Protein AF-A0A945CQW7-F1 (afdb_monomer)

Radius of gyration: 24.79 Å; Cα contacts (8 Å, |Δi|>4): 767; chains: 1; bounding box: 61×43×68 Å

Mean predicted aligned error: 7.01 Å

Structure (mmCIF, N/CA/C/O backbone):
data_AF-A0A945CQW7-F1
#
_entry.id   AF-A0A945CQW7-F1
#
loop_
_atom_site.group_PDB
_atom_site.id
_atom_site.type_symbol
_atom_site.label_atom_id
_atom_site.label_alt_id
_atom_site.label_comp_id
_atom_site.label_asym_id
_atom_site.label_entity_id
_atom_site.label_seq_id
_atom_site.pdbx_PDB_ins_code
_atom_site.Cartn_x
_atom_site.Cartn_y
_atom_site.Cartn_z
_atom_site.occupancy
_atom_site.B_iso_or_equiv
_atom_site.auth_seq_id
_atom_site.auth_comp_id
_atom_site.auth_asym_id
_atom_site.auth_atom_id
_atom_site.pdbx_PDB_model_num
ATOM 1 N N . PRO A 1 1 ? 6.549 3.204 15.713 1.00 74.06 1 PRO A N 1
ATOM 2 C CA . PRO A 1 1 ? 5.476 2.469 16.440 1.00 74.06 1 PRO A CA 1
ATOM 3 C C . PRO A 1 1 ? 4.474 3.368 17.183 1.00 74.06 1 PRO A C 1
ATOM 5 O O . PRO A 1 1 ? 3.281 3.201 16.969 1.00 74.06 1 PRO A O 1
ATOM 8 N N . LEU A 1 2 ? 4.926 4.330 18.007 1.00 88.88 2 LEU A N 1
ATOM 9 C CA . LEU A 1 2 ? 4.035 5.191 18.819 1.00 88.88 2 LEU A CA 1
ATOM 10 C C . LEU A 1 2 ? 2.969 5.936 17.996 1.00 88.88 2 LEU A C 1
ATOM 12 O O . LEU A 1 2 ? 1.839 6.106 18.446 1.00 88.88 2 LEU A O 1
ATOM 16 N N . THR A 1 3 ? 3.305 6.318 16.762 1.00 87.94 3 THR A N 1
ATOM 17 C CA . THR A 1 3 ? 2.402 6.959 15.791 1.00 87.94 3 THR A CA 1
ATOM 18 C C . THR A 1 3 ? 1.110 6.171 15.544 1.00 87.94 3 THR A C 1
ATOM 20 O O . THR A 1 3 ? 0.093 6.782 15.219 1.00 87.94 3 THR A O 1
ATOM 23 N N . PHE A 1 4 ? 1.151 4.846 15.720 1.00 92.00 4 PHE A N 1
ATOM 24 C CA . PHE A 1 4 ? 0.058 3.909 15.452 1.00 92.00 4 PHE A CA 1
ATOM 25 C C . PHE A 1 4 ? -0.689 3.452 16.714 1.00 92.00 4 PHE A C 1
ATOM 27 O O . PHE A 1 4 ? -1.603 2.645 16.604 1.00 92.00 4 PHE A O 1
ATOM 34 N N . ALA A 1 5 ? -0.339 3.953 17.906 1.00 92.44 5 ALA A N 1
ATOM 35 C CA . ALA A 1 5 ? -0.949 3.517 19.170 1.00 92.44 5 ALA A CA 1
ATOM 36 C C . ALA A 1 5 ? -2.483 3.669 19.178 1.00 92.44 5 ALA A C 1
ATOM 38 O O . ALA A 1 5 ? -3.193 2.791 19.660 1.00 92.44 5 ALA A O 1
ATOM 39 N N . ALA A 1 6 ? -2.998 4.734 18.550 1.00 89.12 6 ALA A N 1
ATOM 40 C CA . ALA A 1 6 ? -4.434 4.990 18.435 1.00 89.12 6 ALA A CA 1
ATOM 41 C C . ALA A 1 6 ? -5.203 3.855 17.738 1.00 89.12 6 ALA A C 1
ATOM 43 O O . ALA A 1 6 ? -6.384 3.667 18.013 1.00 89.12 6 ALA A O 1
ATOM 44 N N . ASN A 1 7 ? -4.536 3.055 16.900 1.00 93.62 7 ASN A N 1
ATOM 45 C CA . ASN A 1 7 ? -5.157 1.934 16.196 1.00 93.62 7 ASN A CA 1
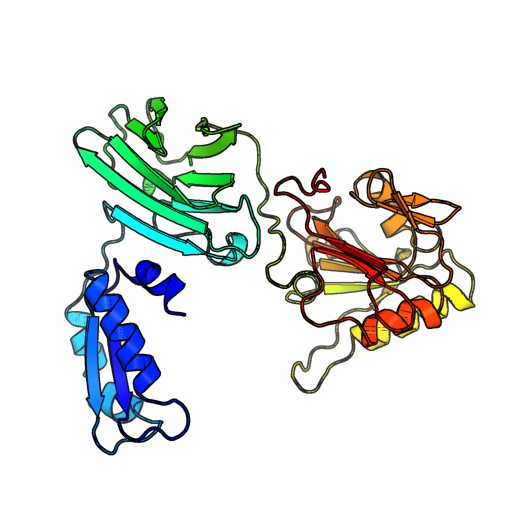ATOM 46 C C . ASN A 1 7 ? -5.681 0.860 17.163 1.00 93.62 7 ASN A C 1
ATOM 48 O O . ASN A 1 7 ? -6.557 0.084 16.786 1.00 93.62 7 ASN A O 1
ATOM 52 N N . ALA A 1 8 ? -5.154 0.815 18.392 1.00 89.12 8 ALA A N 1
ATOM 53 C CA . ALA A 1 8 ? -5.553 -0.123 19.433 1.00 89.12 8 ALA A CA 1
ATOM 54 C C . ALA A 1 8 ? -6.603 0.450 20.407 1.00 89.12 8 ALA A C 1
ATOM 56 O O . ALA A 1 8 ? -7.014 -0.250 21.324 1.00 89.12 8 ALA A O 1
ATOM 57 N N . ALA A 1 9 ? -7.100 1.678 20.203 1.00 86.94 9 ALA A N 1
ATOM 58 C CA . ALA A 1 9 ? -7.969 2.382 21.160 1.00 86.94 9 ALA A CA 1
ATOM 59 C C . ALA A 1 9 ? -9.324 1.709 21.462 1.00 86.94 9 ALA A C 1
ATOM 61 O O . ALA A 1 9 ? -10.070 2.168 22.329 1.00 86.94 9 ALA A O 1
ATOM 62 N N . ARG A 1 10 ? -9.676 0.648 20.729 1.00 88.50 10 ARG A N 1
ATOM 63 C CA . ARG A 1 10 ? -10.909 -0.140 20.903 1.00 88.50 10 ARG A CA 1
ATOM 64 C C . ARG A 1 10 ? -10.658 -1.591 21.293 1.00 88.50 10 ARG A C 1
ATOM 66 O O . ARG A 1 10 ? -11.591 -2.387 21.320 1.00 88.50 10 ARG A O 1
ATOM 73 N N . LEU A 1 11 ? -9.413 -1.930 21.601 1.00 89.75 11 LEU A N 1
ATOM 74 C CA . LEU A 1 11 ? -9.015 -3.257 22.035 1.00 89.75 11 LEU A CA 1
ATOM 75 C C . LEU A 1 11 ? -8.493 -3.168 23.468 1.00 89.75 11 LEU A C 1
ATOM 77 O O . LEU A 1 11 ? -7.728 -2.251 23.752 1.00 89.75 11 LEU A O 1
ATOM 81 N N . PRO A 1 12 ? -8.872 -4.098 24.356 1.00 93.25 12 PRO A N 1
ATOM 82 C CA . PRO A 1 12 ? -8.149 -4.351 25.597 1.00 93.25 12 PRO A CA 1
ATOM 83 C C . PRO A 1 12 ? -6.704 -4.742 25.291 1.00 93.25 12 PRO A C 1
ATOM 85 O O . PRO A 1 12 ? -6.455 -5.534 24.379 1.00 93.25 12 PRO A O 1
ATOM 88 N N . ILE A 1 13 ? -5.754 -4.177 26.033 1.00 95.00 13 ILE A N 1
ATOM 89 C CA . ILE A 1 13 ? -4.320 -4.363 25.801 1.00 95.00 13 ILE A CA 1
ATOM 90 C C . ILE A 1 13 ? -3.676 -4.808 27.109 1.00 95.00 13 ILE A C 1
ATOM 92 O O . ILE A 1 13 ? -3.762 -4.102 28.105 1.00 95.00 13 ILE A O 1
ATOM 96 N N . LEU A 1 14 ? -2.969 -5.933 27.085 1.00 95.94 14 LEU A N 1
ATOM 97 C CA . LEU A 1 14 ? -2.039 -6.319 28.141 1.00 95.94 14 LEU A CA 1
ATOM 98 C C . LEU A 1 14 ? -0.617 -6.222 27.593 1.00 95.94 14 LEU A C 1
ATOM 100 O O . LEU A 1 14 ? -0.280 -6.874 26.604 1.00 95.94 14 LEU A O 1
ATOM 104 N N . VAL A 1 15 ? 0.218 -5.413 28.237 1.00 96.75 15 VAL A N 1
ATOM 105 C CA . VAL A 1 15 ? 1.653 -5.336 27.958 1.00 96.75 15 VAL A CA 1
ATOM 106 C C . VAL A 1 15 ? 2.393 -6.008 29.107 1.00 96.75 15 VAL A C 1
ATOM 108 O O . VAL A 1 15 ? 2.346 -5.519 30.228 1.00 96.75 15 VAL A O 1
ATOM 111 N N . ALA A 1 16 ? 3.102 -7.102 28.831 1.00 96.94 16 ALA A N 1
ATOM 112 C CA . ALA A 1 16 ? 3.945 -7.791 29.806 1.00 96.94 16 ALA A CA 1
ATOM 113 C C . ALA A 1 16 ? 5.412 -7.775 29.349 1.00 96.94 16 ALA A C 1
ATOM 115 O O . ALA A 1 16 ? 5.704 -8.134 28.207 1.00 96.94 16 ALA A O 1
ATOM 116 N N . HIS A 1 17 ? 6.343 -7.344 30.204 1.00 98.19 17 HIS A N 1
ATOM 117 C CA . HIS A 1 17 ? 7.755 -7.172 29.830 1.00 98.19 17 HIS A CA 1
ATOM 118 C C . HIS A 1 17 ? 8.711 -7.603 30.959 1.00 98.19 17 HIS A C 1
ATOM 120 O O . HIS A 1 17 ? 8.433 -7.391 32.138 1.00 98.19 17 HIS A O 1
ATOM 126 N N . GLY A 1 18 ? 9.847 -8.217 30.614 1.00 98.19 18 GLY A N 1
ATOM 127 C CA . GLY A 1 18 ? 10.898 -8.564 31.576 1.00 98.19 18 GLY A CA 1
ATOM 128 C C . GLY A 1 18 ? 11.775 -7.359 31.929 1.00 98.19 18 GLY A C 1
ATOM 129 O O . GLY A 1 18 ? 12.461 -6.814 31.072 1.00 98.19 18 GLY A O 1
ATOM 130 N N . GLY A 1 19 ? 11.797 -6.933 33.191 1.00 97.31 19 GLY A N 1
ATOM 131 C CA . GLY A 1 19 ? 12.514 -5.722 33.614 1.00 97.31 19 GLY A CA 1
ATOM 132 C C . GLY A 1 19 ? 14.039 -5.763 33.417 1.00 97.31 19 GLY A C 1
ATOM 133 O O . GLY A 1 19 ? 14.688 -4.726 33.526 1.00 97.31 19 GLY A O 1
ATOM 134 N N . ALA A 1 20 ? 14.616 -6.934 33.127 1.00 97.00 20 ALA A N 1
ATOM 135 C CA . ALA A 1 20 ? 16.034 -7.142 32.836 1.00 97.00 20 ALA A CA 1
ATOM 136 C C . ALA A 1 20 ? 16.278 -7.711 31.420 1.00 97.00 20 ALA A C 1
ATOM 138 O O . ALA A 1 20 ? 17.282 -8.389 31.199 1.00 97.00 20 ALA A O 1
ATOM 139 N N . ASP A 1 21 ? 15.362 -7.489 30.469 1.00 97.44 21 ASP A N 1
ATOM 140 C CA . ASP A 1 21 ? 15.498 -7.942 29.078 1.00 97.44 21 ASP A CA 1
ATOM 141 C C . ASP A 1 21 ? 16.748 -7.331 28.395 1.00 97.44 21 ASP A C 1
ATOM 143 O O . ASP A 1 21 ? 16.830 -6.108 28.235 1.00 97.44 21 ASP A O 1
ATOM 147 N N . PRO A 1 22 ? 17.738 -8.158 27.985 1.00 95.88 22 PRO A N 1
ATOM 148 C CA . PRO A 1 22 ? 18.955 -7.676 27.336 1.00 95.88 22 PRO A CA 1
ATOM 149 C C . PRO A 1 22 ? 18.815 -7.507 25.812 1.00 95.88 22 PRO A C 1
ATOM 151 O O . PRO A 1 22 ? 19.731 -6.989 25.178 1.00 95.88 22 PRO A O 1
ATOM 154 N N . VAL A 1 23 ? 17.717 -7.976 25.210 1.00 96.12 23 VAL A N 1
ATOM 155 C CA . VAL A 1 23 ? 17.472 -7.966 23.758 1.00 96.12 23 VAL A CA 1
ATOM 156 C C . VAL A 1 23 ? 16.618 -6.765 23.368 1.00 96.12 23 VAL A C 1
ATOM 158 O O . VAL A 1 23 ? 16.945 -6.049 22.423 1.00 96.12 23 VAL A O 1
ATOM 161 N N . VAL A 1 24 ? 15.529 -6.529 24.100 1.00 94.06 24 VAL A N 1
ATOM 162 C CA . VAL A 1 24 ? 14.628 -5.394 23.883 1.00 94.06 24 VAL A CA 1
ATOM 163 C C . VAL A 1 24 ? 14.502 -4.634 25.189 1.00 94.06 24 VAL A C 1
ATOM 165 O O . VAL A 1 24 ? 13.975 -5.149 26.161 1.00 94.06 24 VAL A O 1
ATOM 168 N N . THR A 1 25 ? 14.962 -3.385 25.225 1.00 96.06 25 THR A N 1
ATOM 169 C CA . THR A 1 25 ? 14.857 -2.589 26.454 1.00 96.06 25 THR A CA 1
ATOM 170 C C . THR A 1 25 ? 13.396 -2.368 26.868 1.00 96.06 25 THR A C 1
ATOM 172 O O . THR A 1 25 ? 12.550 -1.990 26.047 1.00 96.06 25 THR A O 1
ATOM 175 N N . VAL A 1 26 ? 13.123 -2.522 28.168 1.00 96.94 26 VAL A N 1
ATOM 176 C CA . VAL A 1 26 ? 11.811 -2.284 28.798 1.00 96.94 26 VAL A CA 1
ATOM 177 C C . VAL A 1 26 ? 11.255 -0.879 28.537 1.00 96.94 26 VAL A C 1
ATOM 179 O O . VAL A 1 26 ? 10.039 -0.677 28.496 1.00 96.94 26 VAL A O 1
ATOM 182 N N . GLU A 1 27 ? 12.130 0.089 28.247 1.00 96.88 27 GLU A N 1
ATOM 183 C CA . GLU A 1 27 ? 11.748 1.451 27.868 1.00 96.88 27 GLU A CA 1
ATOM 184 C C . GLU A 1 27 ? 10.839 1.503 26.632 1.00 96.88 27 GLU A C 1
ATOM 186 O O . GLU A 1 27 ? 9.994 2.393 26.518 1.00 96.88 27 GLU A O 1
ATOM 191 N N . HIS A 1 28 ? 10.944 0.539 25.711 1.00 95.31 28 HIS A N 1
ATOM 192 C CA . HIS A 1 28 ? 10.020 0.457 24.580 1.00 95.31 28 HIS A CA 1
ATOM 193 C C . HIS A 1 28 ? 8.577 0.190 25.028 1.00 95.31 28 HIS A C 1
ATOM 195 O O . HIS A 1 28 ? 7.660 0.852 24.530 1.00 95.31 28 HIS A O 1
ATOM 201 N N . SER A 1 29 ? 8.378 -0.727 25.982 1.00 96.31 29 SER A N 1
ATOM 202 C CA . SER A 1 29 ? 7.058 -1.014 26.551 1.00 96.31 29 SER A CA 1
ATOM 203 C C . SER A 1 29 ? 6.545 0.155 27.377 1.00 96.31 29 SER A C 1
ATOM 205 O O . SER A 1 29 ? 5.422 0.594 27.143 1.00 96.31 29 SER A O 1
ATOM 207 N N . ARG A 1 30 ? 7.375 0.729 28.259 1.00 97.50 30 ARG A N 1
ATOM 208 C CA . ARG A 1 30 ? 6.997 1.890 29.084 1.00 97.50 30 ARG A CA 1
ATOM 209 C C . ARG A 1 30 ? 6.495 3.053 28.228 1.00 97.50 30 ARG A C 1
ATOM 211 O O . ARG A 1 30 ? 5.386 3.532 28.437 1.00 97.50 30 ARG A O 1
ATOM 218 N N . ARG A 1 31 ? 7.242 3.437 27.184 1.00 97.25 31 ARG A N 1
ATOM 219 C CA . ARG A 1 31 ? 6.844 4.516 26.258 1.00 97.25 31 ARG A CA 1
ATOM 220 C C . ARG A 1 31 ? 5.539 4.225 25.519 1.00 97.25 31 ARG A C 1
ATOM 222 O O . ARG A 1 31 ? 4.748 5.141 25.301 1.00 97.25 31 ARG A O 1
ATOM 229 N N . MET A 1 32 ? 5.319 2.978 25.095 1.00 96.88 32 MET A N 1
ATOM 230 C CA . MET A 1 32 ? 4.068 2.595 24.434 1.00 96.88 32 MET A CA 1
ATOM 231 C C . MET A 1 32 ? 2.891 2.627 25.411 1.00 96.88 32 MET A C 1
ATOM 233 O O . MET A 1 32 ? 1.848 3.169 25.066 1.00 96.88 32 MET A O 1
ATOM 237 N N . VAL A 1 33 ? 3.064 2.106 26.627 1.00 97.12 33 VAL A N 1
ATOM 238 C CA . VAL A 1 33 ? 2.041 2.126 27.682 1.00 97.12 33 VAL A CA 1
ATOM 239 C C . VAL A 1 33 ? 1.664 3.560 28.035 1.00 97.12 33 VAL A C 1
ATOM 241 O O . VAL A 1 33 ? 0.480 3.877 28.004 1.00 97.12 33 VAL A O 1
ATOM 244 N N . THR A 1 34 ? 2.639 4.450 28.252 1.00 97.00 34 THR A N 1
ATOM 245 C CA . THR A 1 34 ? 2.372 5.882 28.469 1.00 97.00 34 THR A CA 1
ATOM 246 C C . THR A 1 34 ? 1.560 6.469 27.320 1.00 97.00 34 THR A C 1
ATOM 248 O O . THR A 1 34 ? 0.542 7.115 27.547 1.00 97.00 34 THR A O 1
ATOM 251 N N . ARG A 1 35 ? 1.945 6.187 26.068 1.00 95.94 35 ARG A N 1
ATOM 252 C CA . ARG A 1 35 ? 1.214 6.698 24.905 1.00 95.94 35 ARG A CA 1
ATOM 253 C C . ARG A 1 35 ? -0.215 6.151 24.804 1.00 95.94 35 ARG A C 1
ATOM 255 O O . ARG A 1 35 ? -1.110 6.872 24.376 1.00 95.94 35 ARG A O 1
ATOM 262 N N . LEU A 1 36 ? -0.430 4.884 25.148 1.00 95.44 36 LEU A N 1
ATOM 263 C CA . LEU A 1 36 ? -1.756 4.264 25.173 1.00 95.44 36 LEU A CA 1
ATOM 264 C C . LEU A 1 36 ? -2.628 4.871 26.280 1.00 95.44 36 LEU A C 1
ATOM 266 O O . LEU A 1 36 ? -3.796 5.156 26.033 1.00 95.44 36 LEU A O 1
ATOM 270 N N . GLN A 1 37 ? -2.054 5.140 27.455 1.00 94.88 37 GLN A N 1
ATOM 271 C CA . GLN A 1 37 ? -2.731 5.816 28.565 1.00 94.88 37 GLN A CA 1
ATOM 272 C C . GLN A 1 37 ? -3.136 7.253 28.203 1.00 94.88 37 GLN A C 1
ATOM 274 O O . GLN A 1 37 ? -4.275 7.631 28.436 1.00 94.88 37 GLN A O 1
ATOM 279 N N . GLU A 1 38 ? -2.257 8.032 27.558 1.00 94.50 38 GLU A N 1
ATOM 280 C CA . GLU A 1 38 ? -2.577 9.380 27.041 1.00 94.50 38 GLU A CA 1
ATOM 281 C C . GLU A 1 38 ? -3.726 9.397 26.018 1.00 94.50 38 GLU A C 1
ATOM 283 O O . GLU A 1 38 ? -4.327 10.439 25.769 1.00 94.50 38 GLU A O 1
ATOM 288 N N . LEU A 1 39 ? -3.971 8.263 25.360 1.00 91.44 39 LEU A N 1
ATOM 289 C CA . LEU A 1 39 ? -5.023 8.076 24.363 1.00 91.44 39 LEU A CA 1
ATOM 290 C C . LEU A 1 39 ? -6.286 7.432 24.954 1.00 91.44 39 LEU A C 1
ATOM 292 O O . LEU A 1 39 ? -7.150 7.009 24.184 1.00 91.44 39 LEU A O 1
ATOM 296 N N . ASP A 1 40 ? -6.366 7.307 26.282 1.00 91.19 40 ASP A N 1
ATOM 297 C CA . ASP A 1 40 ? -7.452 6.639 27.006 1.00 91.19 40 ASP A CA 1
ATOM 298 C C . ASP A 1 40 ? -7.707 5.197 26.517 1.00 91.19 40 ASP A C 1
ATOM 300 O O . ASP A 1 40 ? -8.838 4.703 26.500 1.00 91.19 40 ASP A O 1
ATOM 304 N N . CYS A 1 41 ? -6.653 4.505 26.072 1.00 91.94 41 CYS A N 1
ATOM 305 C CA . CYS A 1 41 ? -6.750 3.105 25.671 1.00 91.94 41 CYS A CA 1
ATOM 306 C C . CYS A 1 41 ? -6.818 2.205 26.919 1.00 91.94 41 CYS A C 1
ATOM 308 O O . CYS A 1 41 ? -6.108 2.463 27.894 1.00 91.94 41 CYS A O 1
ATOM 310 N N . PRO A 1 42 ? -7.602 1.111 26.894 1.00 91.75 42 PRO A N 1
ATOM 311 C CA . PRO A 1 42 ? -7.698 0.177 28.013 1.00 91.75 42 PRO A CA 1
ATOM 312 C C . PRO A 1 42 ? -6.447 -0.716 28.075 1.00 91.75 42 PRO A C 1
ATOM 314 O O . PRO A 1 42 ? -6.446 -1.839 27.571 1.00 91.75 42 PRO A O 1
ATOM 317 N N . VAL A 1 43 ? -5.367 -0.182 28.654 1.00 96.06 43 VAL A N 1
ATOM 318 C CA . VAL A 1 43 ? -4.068 -0.854 28.776 1.00 96.06 43 VAL A CA 1
ATOM 319 C C . VAL A 1 43 ? -3.757 -1.254 30.218 1.00 96.06 43 VAL A C 1
ATOM 321 O O . VAL A 1 43 ? -3.767 -0.430 31.131 1.00 96.06 43 VAL A O 1
ATOM 324 N N . GLU A 1 44 ? -3.417 -2.524 30.400 1.00 96.31 44 GLU A N 1
ATOM 325 C CA . GLU A 1 44 ? -2.798 -3.083 31.597 1.00 96.31 44 GLU A CA 1
ATOM 326 C C . GLU A 1 44 ? -1.301 -3.293 31.329 1.00 96.31 44 GLU A C 1
ATOM 328 O O . GLU A 1 44 ? -0.909 -3.723 30.240 1.00 96.31 44 GLU A O 1
ATOM 333 N N . TYR A 1 45 ? -0.454 -2.969 32.308 1.00 97.62 45 TYR A N 1
ATOM 334 C CA . TYR A 1 45 ? 0.996 -3.124 32.201 1.00 97.62 45 TYR A CA 1
ATOM 335 C C . TYR A 1 45 ? 1.542 -3.958 33.355 1.00 97.62 45 TYR A C 1
ATOM 337 O O . TYR A 1 45 ? 1.328 -3.634 34.522 1.00 97.62 45 TYR A O 1
ATOM 345 N N . GLU A 1 46 ? 2.286 -5.001 33.009 1.00 96.69 46 GLU A N 1
ATOM 346 C CA . GLU A 1 46 ? 3.012 -5.857 33.932 1.00 96.69 46 GLU A CA 1
ATOM 347 C C . GLU A 1 46 ? 4.501 -5.836 33.581 1.00 96.69 46 GLU A C 1
ATOM 349 O O . GLU A 1 46 ? 4.917 -6.181 32.474 1.00 96.69 46 GLU A O 1
ATOM 354 N N . GLU A 1 47 ? 5.327 -5.457 34.546 1.00 97.69 47 GLU A N 1
ATOM 355 C CA . GLU A 1 47 ? 6.777 -5.536 34.428 1.00 97.69 47 GLU A CA 1
ATOM 356 C C . GLU A 1 47 ? 7.293 -6.548 35.445 1.00 97.69 47 GLU A C 1
ATOM 358 O O . GLU A 1 47 ? 6.959 -6.451 36.625 1.00 97.69 47 GLU A O 1
ATOM 363 N N . TYR A 1 48 ? 8.094 -7.519 35.005 1.00 97.19 48 TYR A N 1
ATOM 364 C CA . TYR A 1 48 ? 8.634 -8.561 35.878 1.00 97.19 48 TYR A CA 1
ATOM 365 C C . TYR A 1 48 ? 10.076 -8.243 36.283 1.00 97.19 48 TYR A C 1
ATOM 367 O O . TYR A 1 48 ? 10.983 -8.385 35.456 1.00 97.19 48 TYR A O 1
ATOM 375 N N . PRO A 1 49 ? 10.334 -7.838 37.540 1.00 97.00 49 PRO A N 1
ATOM 376 C CA . PRO A 1 49 ? 11.679 -7.491 37.980 1.00 97.00 49 PRO A CA 1
ATOM 377 C C . PRO A 1 49 ? 12.648 -8.670 37.839 1.00 97.00 49 PRO A C 1
ATOM 379 O O . PRO A 1 49 ? 12.329 -9.795 38.219 1.00 97.00 49 PRO A O 1
ATOM 382 N N . GLY A 1 50 ? 13.838 -8.416 37.290 1.00 96.81 50 GLY A N 1
ATOM 383 C CA . GLY A 1 50 ? 14.891 -9.427 37.125 1.00 96.81 50 GLY A CA 1
ATOM 384 C C . GLY A 1 50 ? 14.649 -10.466 36.022 1.00 96.81 50 GLY A C 1
ATOM 385 O O . GLY A 1 50 ? 15.535 -11.274 35.756 1.00 96.81 50 GLY A O 1
ATOM 386 N N . VAL A 1 51 ? 13.492 -10.450 35.353 1.00 97.75 51 VAL A N 1
ATOM 387 C CA . VAL A 1 51 ? 13.198 -11.355 34.232 1.00 97.75 51 VAL A CA 1
ATOM 388 C C . VAL A 1 51 ? 13.803 -10.798 32.944 1.00 97.75 51 VAL A C 1
ATOM 390 O O . VAL A 1 51 ? 13.653 -9.614 32.652 1.00 97.75 51 VAL A O 1
ATOM 393 N N . GLY A 1 52 ? 14.494 -11.655 32.188 1.00 97.00 52 GLY A N 1
ATOM 394 C CA . GLY A 1 52 ? 15.066 -11.324 30.879 1.00 97.00 52 GLY A CA 1
ATOM 395 C C . GLY A 1 52 ? 14.039 -11.372 29.739 1.00 97.00 52 GLY A C 1
ATOM 396 O O . GLY A 1 52 ? 12.842 -11.213 29.956 1.00 97.00 5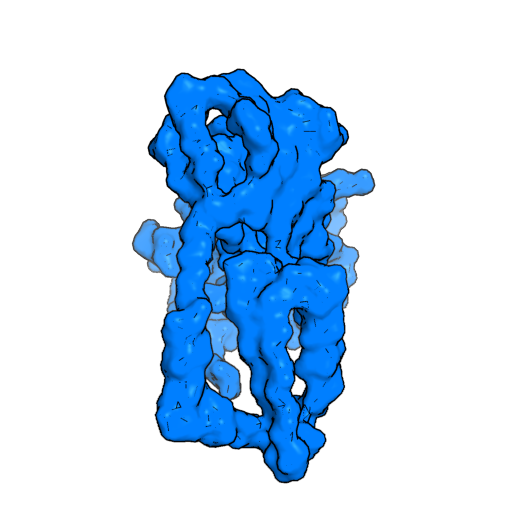2 GLY A O 1
ATOM 397 N N . HIS A 1 53 ? 14.501 -11.662 28.519 1.00 96.75 53 HIS A N 1
ATOM 398 C CA . HIS A 1 53 ? 13.674 -11.624 27.301 1.00 96.75 53 HIS A CA 1
ATOM 399 C C . HIS A 1 53 ? 12.433 -12.537 27.324 1.00 96.75 53 HIS A C 1
ATOM 401 O O . HIS A 1 53 ? 11.404 -12.238 26.727 1.00 96.75 53 HIS A O 1
ATOM 407 N N . VAL A 1 54 ? 12.506 -13.650 28.055 1.00 96.31 54 VAL A N 1
ATOM 408 C CA . VAL A 1 54 ? 11.500 -14.726 28.070 1.00 96.31 54 VAL A CA 1
ATOM 409 C C . VAL A 1 54 ? 10.382 -14.433 29.090 1.00 96.31 54 VAL A C 1
ATOM 411 O O . VAL A 1 54 ? 10.049 -15.265 29.933 1.00 96.31 54 VAL A O 1
ATOM 414 N N . SER A 1 55 ? 9.790 -13.236 29.040 1.00 95.69 55 SER A N 1
ATOM 415 C CA . SER A 1 55 ? 8.704 -12.822 29.953 1.00 95.69 55 SER A CA 1
ATOM 416 C C . SER A 1 55 ? 7.392 -13.583 29.726 1.00 95.69 55 SER A C 1
ATOM 418 O O . SER A 1 55 ? 6.513 -13.605 30.595 1.00 95.69 55 SER A O 1
ATOM 420 N N . TRP A 1 56 ? 7.246 -14.245 28.574 1.00 94.50 56 TRP A N 1
ATOM 421 C CA . TRP A 1 56 ? 6.053 -15.020 28.238 1.00 94.50 56 TRP A CA 1
ATOM 422 C C . TRP A 1 56 ? 5.846 -16.233 29.152 1.00 94.50 56 TRP A C 1
ATOM 424 O O . TRP A 1 56 ? 4.702 -16.614 29.376 1.00 94.50 56 TRP A O 1
ATOM 434 N N . ASN A 1 57 ? 6.904 -16.786 29.759 1.00 95.50 57 ASN A N 1
ATOM 435 C CA . ASN A 1 57 ? 6.766 -17.864 30.744 1.00 95.50 57 ASN A CA 1
ATOM 436 C C . ASN A 1 57 ? 5.935 -17.412 31.953 1.00 95.50 57 ASN A C 1
ATOM 438 O O . ASN A 1 57 ? 4.994 -18.093 32.344 1.00 95.50 57 ASN A O 1
ATOM 442 N N . ASN A 1 58 ? 6.235 -16.231 32.501 1.00 94.56 58 ASN A N 1
ATOM 443 C CA . ASN A 1 58 ? 5.445 -15.608 33.565 1.00 94.56 58 ASN A CA 1
ATOM 444 C C . ASN A 1 58 ? 4.067 -15.182 33.049 1.00 94.56 58 ASN A C 1
ATOM 446 O O . ASN A 1 58 ? 3.061 -15.309 33.743 1.00 94.56 58 ASN A O 1
ATOM 450 N N . THR A 1 59 ? 4.010 -14.688 31.809 1.00 95.00 59 THR A N 1
ATOM 451 C CA . THR A 1 59 ? 2.769 -14.165 31.228 1.00 95.00 59 THR A CA 1
ATOM 452 C C . THR A 1 59 ? 1.718 -15.247 30.999 1.00 95.00 59 THR A C 1
ATOM 454 O O . THR A 1 59 ? 0.527 -14.993 31.144 1.00 95.00 59 THR A O 1
ATOM 457 N N . TYR A 1 60 ? 2.144 -16.463 30.671 1.00 95.00 60 TYR A N 1
ATOM 458 C CA . TYR A 1 60 ? 1.251 -17.577 30.350 1.00 95.00 60 TYR A CA 1
ATOM 459 C C . TYR A 1 60 ? 1.172 -18.629 31.457 1.00 95.00 60 TYR A C 1
ATOM 461 O O . TYR A 1 60 ? 0.431 -19.602 31.305 1.00 95.00 60 TYR A O 1
ATOM 469 N N . ALA A 1 61 ? 1.909 -18.434 32.558 1.00 95.25 61 ALA A N 1
ATOM 470 C CA . ALA A 1 61 ? 1.922 -19.337 33.701 1.00 95.25 61 ALA A CA 1
ATOM 471 C C . ALA A 1 61 ? 0.498 -19.678 34.151 1.00 95.25 61 ALA A C 1
ATOM 473 O O . ALA A 1 61 ? -0.367 -18.801 34.242 1.00 95.25 61 ALA A O 1
ATOM 474 N N . ASP A 1 62 ? 0.270 -20.973 34.375 1.00 94.56 62 ASP A N 1
ATOM 475 C CA . ASP A 1 62 ? -0.985 -21.533 34.881 1.00 94.56 62 ASP A CA 1
ATOM 476 C C . ASP A 1 62 ? -2.237 -21.128 34.081 1.00 94.56 62 ASP A C 1
ATOM 478 O O . ASP A 1 62 ? -3.351 -21.148 34.592 1.00 94.56 62 ASP A O 1
ATOM 482 N N . GLY A 1 63 ? -2.071 -20.755 32.806 1.00 92.94 63 GLY A N 1
ATOM 483 C CA . GLY A 1 63 ? -3.182 -20.350 31.948 1.00 92.94 63 GLY A CA 1
ATOM 484 C C . GLY A 1 63 ? -3.748 -18.958 32.244 1.00 92.94 63 GLY A C 1
ATOM 485 O O . GLY A 1 63 ? -4.761 -18.601 31.649 1.00 92.94 63 GLY A O 1
ATOM 486 N N . ARG A 1 64 ? -3.093 -18.130 33.074 1.00 92.56 64 ARG A N 1
ATOM 487 C CA . ARG A 1 64 ? -3.598 -16.804 33.496 1.00 92.56 64 ARG A CA 1
ATOM 488 C C . ARG A 1 64 ? -3.980 -15.867 32.343 1.00 92.56 64 ARG A C 1
ATOM 490 O O . ARG A 1 64 ? -4.833 -14.996 32.488 1.00 92.56 64 ARG A O 1
ATOM 497 N N . ILE A 1 65 ? -3.338 -16.023 31.183 1.00 93.31 65 ILE A N 1
ATOM 498 C CA . ILE A 1 65 ? -3.652 -15.228 29.992 1.00 93.31 65 ILE A CA 1
ATOM 499 C C . ILE A 1 65 ? -5.070 -15.517 29.479 1.00 93.31 65 ILE A C 1
ATOM 501 O O . ILE A 1 65 ? -5.732 -14.619 28.966 1.00 93.31 65 ILE A O 1
ATOM 505 N N . LEU A 1 66 ? -5.566 -16.744 29.668 1.00 95.00 66 LEU A N 1
ATOM 506 C CA . LEU A 1 66 ? -6.938 -17.130 29.341 1.00 95.00 66 LEU A CA 1
ATOM 507 C C . LEU A 1 66 ? -7.934 -16.471 30.298 1.00 95.00 66 LEU A C 1
ATOM 509 O O . LEU A 1 66 ? -8.969 -15.989 29.843 1.00 95.00 66 LEU A O 1
ATOM 513 N N . ASP A 1 67 ? -7.594 -16.365 31.585 1.00 94.06 67 ASP A N 1
ATOM 514 C CA . ASP A 1 67 ? -8.406 -15.626 32.559 1.00 94.06 67 ASP A CA 1
ATOM 515 C C . ASP A 1 67 ? -8.476 -14.139 32.213 1.00 94.06 67 ASP A C 1
ATOM 517 O O . ASP A 1 67 ? -9.522 -13.512 32.368 1.00 94.06 67 ASP A O 1
ATOM 521 N N . TRP A 1 68 ? -7.372 -13.561 31.728 1.00 95.12 68 TRP A N 1
ATOM 522 C CA . TRP A 1 68 ? -7.364 -12.188 31.232 1.00 95.12 68 TRP A CA 1
ATOM 523 C C 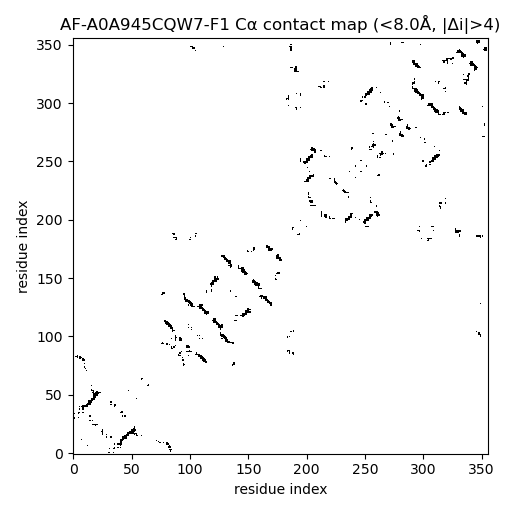. TRP A 1 68 ? -8.269 -12.035 30.004 1.00 95.12 68 TRP A C 1
ATOM 525 O O . TRP A 1 68 ? -9.165 -11.193 30.018 1.00 95.12 68 TRP A O 1
ATOM 535 N N . PHE 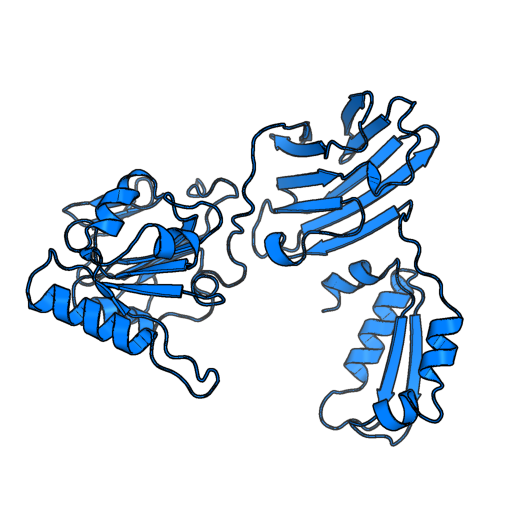A 1 69 ? -8.129 -12.895 28.986 1.00 94.19 69 PHE A N 1
ATOM 536 C CA . PHE A 1 69 ? -9.024 -12.874 27.823 1.00 94.19 69 PHE A CA 1
ATOM 537 C C . PHE A 1 69 ? -10.499 -13.032 28.217 1.00 94.19 69 PHE A C 1
ATOM 539 O O . PHE A 1 69 ? -11.350 -12.336 27.669 1.00 94.19 69 PHE A O 1
ATOM 546 N N . GLY A 1 70 ? -10.806 -13.887 29.199 1.00 94.88 70 GLY A N 1
ATOM 547 C CA . GLY A 1 70 ? -12.165 -14.126 29.689 1.00 94.88 70 GLY A CA 1
ATOM 548 C C . GLY A 1 70 ? -12.852 -12.904 30.314 1.00 94.88 70 GLY A C 1
ATOM 549 O O . GLY A 1 70 ? -14.078 -12.884 30.411 1.00 94.88 70 GLY A O 1
ATOM 550 N N . LYS A 1 71 ? -12.099 -11.864 30.698 1.00 95.00 71 LYS A N 1
ATOM 551 C CA . LYS A 1 71 ? -12.642 -10.602 31.243 1.00 95.00 71 LYS A CA 1
ATOM 552 C C . LYS A 1 71 ? -13.118 -9.632 30.165 1.00 95.00 71 LYS A C 1
ATOM 554 O O . LYS A 1 71 ? -13.724 -8.609 30.484 1.00 95.00 71 LYS A O 1
ATOM 559 N N . HIS A 1 72 ? -12.830 -9.918 28.901 1.00 93.50 72 HIS A N 1
ATOM 560 C CA . HIS A 1 72 ? -12.988 -8.966 27.819 1.00 93.50 72 HIS A CA 1
ATOM 561 C C . HIS A 1 72 ? -13.866 -9.514 26.698 1.00 93.50 72 HIS A C 1
ATOM 563 O O . HIS A 1 72 ? -13.684 -10.626 26.214 1.00 93.50 72 HIS A O 1
ATOM 569 N N . VAL A 1 73 ? -14.791 -8.681 26.224 1.00 90.25 73 VAL A N 1
ATOM 570 C CA . VAL A 1 73 ? -15.605 -8.960 25.039 1.00 90.25 73 VAL A CA 1
ATOM 571 C C . VAL A 1 73 ? -15.326 -7.873 24.016 1.00 90.25 73 VAL A C 1
ATOM 573 O O . VAL A 1 73 ? -15.426 -6.683 24.313 1.00 90.25 73 VAL A O 1
ATOM 576 N N . ARG A 1 74 ? -14.949 -8.280 22.802 1.00 88.50 74 ARG A N 1
ATOM 577 C CA . ARG A 1 74 ? -14.722 -7.342 21.703 1.00 88.50 74 ARG A CA 1
ATOM 578 C C . ARG A 1 74 ? -16.054 -6.742 21.268 1.00 88.50 74 ARG A C 1
ATOM 580 O O . ARG A 1 74 ? -16.963 -7.493 20.933 1.00 88.50 74 ARG A O 1
ATOM 587 N N . ASP A 1 75 ? -16.123 -5.418 21.182 1.00 90.25 75 ASP A N 1
ATOM 588 C CA . ASP A 1 75 ? -17.200 -4.721 20.478 1.00 90.25 75 ASP A CA 1
ATOM 589 C C . ASP A 1 75 ? -16.955 -4.823 18.958 1.00 90.25 75 ASP A C 1
ATOM 591 O O . ASP A 1 75 ? -15.954 -4.282 18.474 1.00 90.25 75 ASP A O 1
ATOM 595 N N . PRO A 1 76 ? -17.792 -5.553 18.193 1.00 89.00 76 PRO A N 1
ATOM 596 C CA . PRO A 1 76 ? -17.642 -5.652 16.746 1.00 89.00 76 PRO A CA 1
ATOM 597 C C . PRO A 1 76 ? -18.124 -4.396 16.002 1.00 89.00 76 PRO A C 1
ATOM 599 O O . PRO A 1 76 ? -17.763 -4.228 14.839 1.00 89.00 76 PRO A O 1
ATOM 602 N N . HIS A 1 77 ? -18.888 -3.510 16.653 1.00 92.19 77 HIS A N 1
ATOM 603 C CA . HIS A 1 77 ? -19.548 -2.358 16.032 1.00 92.19 77 HIS A CA 1
ATOM 604 C C . HIS A 1 77 ? -19.335 -1.066 16.846 1.00 92.19 77 HIS A C 1
ATOM 606 O O . HIS A 1 77 ? -20.305 -0.422 17.262 1.00 92.19 77 HIS A O 1
ATOM 612 N N . PRO A 1 78 ? -18.079 -0.629 17.060 1.00 93.25 78 PRO A N 1
ATOM 613 C CA . PRO A 1 78 ? -17.796 0.538 17.885 1.00 93.25 78 PRO A CA 1
ATOM 614 C C . PRO A 1 78 ? -18.372 1.815 17.274 1.00 93.25 78 PRO A C 1
ATOM 616 O O . PRO A 1 78 ? -18.191 2.102 16.090 1.00 93.25 78 PRO A O 1
ATOM 619 N N . ARG A 1 79 ? -19.005 2.658 18.101 1.00 94.62 79 ARG A N 1
ATOM 620 C CA . ARG A 1 79 ? -19.575 3.948 17.652 1.00 94.62 79 ARG A CA 1
ATOM 621 C C . ARG A 1 79 ? -18.519 4.981 17.262 1.00 94.62 79 ARG A C 1
ATOM 623 O O . ARG A 1 79 ? -18.853 5.961 16.605 1.00 94.62 79 ARG A O 1
ATOM 630 N N . GLN A 1 80 ? -17.270 4.799 17.682 1.00 93.44 80 GLN A N 1
ATOM 631 C CA . GLN A 1 80 ? -16.157 5.686 17.357 1.00 93.44 80 GLN A CA 1
ATOM 632 C C . GLN A 1 80 ? -14.903 4.872 17.070 1.00 93.44 80 GLN A C 1
ATOM 634 O O . GLN A 1 80 ? -14.546 3.996 17.854 1.00 93.44 80 GLN A O 1
ATOM 639 N N . ILE A 1 81 ? -14.186 5.242 16.018 1.00 93.31 81 ILE A N 1
ATOM 640 C CA . ILE A 1 81 ? -12.906 4.664 15.622 1.00 93.31 81 ILE A CA 1
ATOM 641 C C . ILE A 1 81 ? -11.885 5.775 15.384 1.00 93.31 81 ILE A C 1
ATOM 643 O O . ILE A 1 81 ? -12.236 6.913 15.062 1.00 93.31 81 ILE A O 1
ATOM 647 N N . ALA A 1 82 ? -10.614 5.442 15.561 1.00 93.56 82 ALA A N 1
ATOM 648 C CA . ALA A 1 82 ? -9.493 6.297 15.214 1.00 93.56 82 ALA A CA 1
ATOM 649 C C . ALA A 1 82 ? -8.311 5.405 14.852 1.00 93.56 82 ALA A C 1
ATOM 651 O O . ALA A 1 82 ? -7.962 4.514 15.620 1.00 93.56 82 ALA A O 1
ATOM 652 N N . TYR A 1 83 ? -7.699 5.624 13.696 1.00 95.50 83 TYR A N 1
ATOM 653 C CA . TYR A 1 83 ? -6.492 4.894 13.330 1.00 95.50 83 TYR A CA 1
ATOM 654 C C . TYR A 1 83 ? -5.667 5.664 12.312 1.00 95.50 83 TYR A C 1
ATOM 656 O O . TYR A 1 83 ? -6.084 6.662 11.723 1.00 95.50 83 TYR A O 1
ATOM 664 N N . THR A 1 84 ? -4.433 5.209 12.184 1.00 95.50 84 THR A N 1
ATOM 665 C CA . THR A 1 84 ? -3.378 5.776 11.366 1.00 95.50 84 THR A CA 1
ATOM 666 C C . THR A 1 84 ? -2.770 4.679 10.510 1.00 95.50 84 THR A C 1
ATOM 668 O O . THR A 1 84 ? -2.517 3.581 11.007 1.00 95.50 84 THR A O 1
ATOM 671 N N . THR A 1 85 ? -2.498 4.977 9.244 1.00 91.44 85 THR A N 1
ATOM 672 C CA . THR A 1 85 ? -1.801 4.059 8.341 1.00 91.44 85 THR A CA 1
ATOM 673 C C . THR A 1 85 ? -0.866 4.815 7.408 1.00 91.44 85 THR A C 1
ATOM 675 O O . THR A 1 85 ? -1.148 5.940 6.999 1.00 91.44 85 THR A O 1
ATOM 678 N N . THR A 1 86 ? 0.257 4.191 7.076 1.00 86.75 86 THR A N 1
ATOM 679 C CA . THR A 1 86 ? 1.138 4.587 5.967 1.00 86.75 86 THR A CA 1
ATOM 680 C C . THR A 1 86 ? 0.949 3.687 4.745 1.00 86.75 86 THR A C 1
ATOM 682 O O . THR A 1 86 ? 1.452 4.008 3.676 1.00 86.75 86 THR A O 1
ATOM 685 N N . GLU A 1 87 ? 0.208 2.582 4.892 1.00 82.69 87 GLU A N 1
ATOM 686 C CA . GLU A 1 87 ? -0.007 1.546 3.875 1.00 82.69 87 GLU A CA 1
ATOM 687 C C . GLU A 1 87 ? -1.506 1.183 3.823 1.00 82.69 87 GLU A C 1
ATOM 689 O O . GLU A 1 87 ? -1.928 0.172 4.395 1.00 82.69 87 GLU A O 1
ATOM 694 N N . PRO A 1 88 ? -2.353 2.015 3.188 1.00 85.38 88 PRO A N 1
ATOM 695 C CA . PRO A 1 88 ? -3.799 1.784 3.102 1.00 85.38 88 PRO A CA 1
ATOM 696 C C . PRO A 1 88 ? -4.202 0.427 2.504 1.00 85.38 88 PRO A C 1
ATOM 698 O O . PRO A 1 88 ? -5.229 -0.141 2.868 1.00 85.38 88 PRO A O 1
ATOM 701 N N . GLU A 1 89 ? -3.392 -0.126 1.604 1.00 77.44 89 GLU A N 1
ATOM 702 C CA . GLU A 1 89 ? -3.672 -1.416 0.969 1.00 77.44 89 GLU A CA 1
ATOM 703 C C . GLU A 1 89 ? -3.698 -2.558 1.992 1.00 77.44 89 GLU A C 1
ATOM 705 O O . GLU A 1 89 ? -4.656 -3.333 2.040 1.00 77.44 89 GLU A O 1
ATOM 710 N N . ARG A 1 90 ? -2.688 -2.597 2.868 1.00 79.31 90 ARG A N 1
ATOM 711 C CA . ARG A 1 90 ? -2.510 -3.663 3.857 1.00 79.31 90 ARG A CA 1
ATOM 712 C C . ARG A 1 90 ? -3.171 -3.358 5.198 1.00 79.31 90 ARG A C 1
ATOM 714 O O . ARG A 1 90 ? -3.746 -4.244 5.823 1.00 79.31 90 ARG A O 1
ATOM 721 N N . TYR A 1 91 ? -3.097 -2.105 5.640 1.00 87.69 91 TYR A N 1
ATOM 722 C CA . TYR A 1 91 ? -3.516 -1.668 6.976 1.00 87.69 91 TYR A CA 1
ATOM 723 C C . TYR A 1 91 ? -4.531 -0.519 6.928 1.00 87.69 91 TYR A C 1
ATOM 725 O O . TYR A 1 91 ? -4.632 0.270 7.867 1.00 87.69 91 TYR A O 1
ATOM 733 N N . GLY A 1 92 ? -5.264 -0.376 5.822 1.00 90.62 92 GLY A N 1
ATOM 734 C CA . GLY A 1 92 ? -6.263 0.677 5.664 1.00 90.62 92 GLY A CA 1
ATOM 735 C C . GLY A 1 92 ? -7.618 0.366 6.278 1.00 90.62 92 GLY A C 1
ATOM 736 O O . GLY A 1 92 ? -8.389 1.295 6.434 1.00 90.62 92 GLY A O 1
ATOM 737 N N . LYS A 1 93 ? -7.941 -0.883 6.635 1.00 92.62 93 LYS A N 1
ATOM 738 C CA . LYS A 1 93 ? -9.249 -1.237 7.217 1.00 92.62 93 LYS A CA 1
ATOM 739 C C . LYS A 1 93 ? -9.224 -1.184 8.748 1.00 92.62 93 LYS A C 1
ATOM 741 O O . LYS A 1 93 ? -8.351 -1.778 9.376 1.00 92.62 93 LYS A O 1
ATOM 746 N N . ASN A 1 94 ? -10.237 -0.558 9.346 1.00 93.25 94 ASN A N 1
ATOM 747 C CA . ASN A 1 94 ? -10.511 -0.607 10.783 1.00 93.25 94 ASN A CA 1
ATOM 748 C C . ASN A 1 94 ? -12.036 -0.530 11.019 1.00 93.25 94 ASN A C 1
ATOM 750 O O . ASN A 1 94 ? -12.666 0.487 10.712 1.00 93.25 94 ASN A O 1
ATOM 754 N N . TYR A 1 95 ? -12.629 -1.623 11.517 1.00 93.81 95 TYR A N 1
ATOM 755 C CA . TYR A 1 95 ? -14.085 -1.822 11.634 1.00 93.81 95 TYR A CA 1
ATOM 756 C C . TYR A 1 95 ? -14.839 -1.412 10.351 1.00 93.81 95 TYR A C 1
ATOM 758 O O . TYR A 1 95 ? -14.515 -1.903 9.270 1.00 93.81 95 TYR A O 1
ATOM 766 N N . TRP A 1 96 ? -15.802 -0.495 10.468 1.00 94.75 96 TRP A N 1
ATOM 767 C CA . TRP A 1 96 ? -16.663 0.014 9.398 1.00 94.75 96 TRP A CA 1
ATOM 768 C C . TRP A 1 96 ? -16.016 1.106 8.537 1.00 94.75 96 TRP A C 1
ATOM 770 O O . TRP A 1 96 ? -16.710 1.813 7.809 1.00 94.75 96 TRP A O 1
ATOM 780 N N . THR A 1 97 ? -14.694 1.276 8.605 1.00 95.88 97 THR A N 1
ATOM 781 C CA . THR A 1 97 ? -13.971 2.266 7.798 1.00 95.88 97 THR A CA 1
ATOM 782 C C . THR A 1 97 ? -12.785 1.655 7.073 1.00 95.88 97 THR A C 1
ATOM 784 O O . THR A 1 97 ? -12.132 0.732 7.569 1.00 95.88 97 THR A O 1
ATOM 787 N N . ARG A 1 98 ? -12.470 2.225 5.911 1.00 94.50 98 ARG A N 1
ATOM 788 C CA . ARG A 1 98 ? -11.260 1.928 5.156 1.00 94.50 98 ARG A CA 1
ATOM 789 C C . ARG A 1 98 ? -10.625 3.216 4.646 1.00 94.50 98 ARG A C 1
ATOM 791 O O . ARG A 1 98 ? -11.224 3.888 3.815 1.00 94.50 98 ARG A O 1
ATOM 798 N N . ILE A 1 99 ? -9.413 3.543 5.089 1.00 93.69 99 ILE A N 1
ATOM 799 C CA . ILE A 1 99 ? -8.545 4.469 4.359 1.00 93.69 99 ILE A CA 1
ATOM 800 C C . ILE A 1 99 ? -8.158 3.761 3.070 1.00 93.69 99 ILE A C 1
ATOM 802 O O . ILE A 1 99 ? -7.626 2.653 3.092 1.00 93.69 99 ILE A O 1
ATOM 806 N N . GLU A 1 100 ? -8.459 4.406 1.955 1.00 89.06 100 GLU A N 1
ATOM 807 C CA . GLU A 1 100 ? -8.182 3.880 0.628 1.00 89.06 100 GLU A CA 1
ATOM 808 C C . GLU A 1 100 ? -6.897 4.502 0.094 1.00 89.06 100 GLU A C 1
ATOM 810 O O . GLU A 1 100 ? -5.994 3.795 -0.343 1.00 89.06 100 GLU A O 1
ATOM 815 N N . ALA A 1 101 ? -6.738 5.816 0.240 1.00 85.94 101 ALA A N 1
ATOM 816 C CA . ALA A 1 101 ? -5.567 6.491 -0.286 1.00 85.94 101 ALA A CA 1
ATOM 817 C C . ALA A 1 101 ? -5.181 7.753 0.474 1.00 85.94 101 ALA A C 1
ATOM 819 O O . ALA A 1 101 ? -6.014 8.428 1.089 1.00 85.94 101 ALA A O 1
ATOM 820 N N . LEU A 1 102 ? -3.899 8.090 0.353 1.00 87.25 102 LEU A N 1
ATOM 821 C CA . LEU A 1 102 ? -3.265 9.237 0.988 1.00 87.25 102 LEU A CA 1
ATOM 822 C C . LEU A 1 102 ? -3.034 10.358 -0.028 1.00 87.25 102 LEU A C 1
ATOM 824 O O . LEU A 1 102 ? -2.834 10.087 -1.210 1.00 87.25 102 LEU A O 1
ATOM 828 N N . ILE A 1 103 ? -3.048 11.614 0.429 1.00 85.81 103 ILE A N 1
ATOM 829 C CA . ILE A 1 103 ? -2.679 12.765 -0.420 1.00 85.81 103 ILE A CA 1
ATOM 830 C C . ILE A 1 103 ? -1.176 12.722 -0.686 1.00 85.81 103 ILE A C 1
ATOM 832 O O . ILE A 1 103 ? -0.729 12.783 -1.828 1.00 85.81 103 ILE A O 1
ATOM 836 N N . GLN A 1 104 ? -0.408 12.592 0.394 1.00 81.00 104 GLN A N 1
ATOM 837 C CA . GLN A 1 104 ? 1.029 12.417 0.402 1.00 81.00 104 GLN A CA 1
ATOM 838 C C . GLN A 1 104 ? 1.348 10.988 0.877 1.00 81.00 104 GLN A C 1
ATOM 840 O O . GLN A 1 104 ? 1.213 10.685 2.064 1.00 81.00 104 GLN A O 1
ATOM 845 N N . PRO A 1 105 ? 1.762 10.094 -0.033 1.00 74.31 105 PRO A N 1
ATOM 846 C CA . PRO A 1 105 ? 2.355 8.802 0.293 1.00 74.31 105 PRO A CA 1
ATOM 847 C C . PRO A 1 105 ? 3.513 8.930 1.285 1.00 74.31 105 PRO A C 1
ATOM 849 O O . PRO A 1 105 ? 4.172 9.967 1.346 1.00 74.31 105 PRO A O 1
ATOM 852 N N . HIS A 1 106 ? 3.762 7.867 2.052 1.00 73.38 106 HIS A N 1
ATOM 853 C CA . HIS A 1 106 ? 4.768 7.775 3.127 1.00 73.38 106 HIS A CA 1
ATOM 854 C C . HIS A 1 106 ? 4.569 8.716 4.327 1.00 73.38 106 HIS A C 1
ATOM 856 O O . HIS A 1 106 ? 5.112 8.446 5.399 1.00 73.38 106 HIS A O 1
ATOM 862 N N . THR A 1 107 ? 3.745 9.754 4.207 1.00 86.00 107 THR A N 1
ATOM 863 C CA . THR A 1 107 ? 3.249 10.524 5.350 1.00 86.00 107 THR A CA 1
ATOM 864 C C . THR A 1 107 ? 2.059 9.776 5.966 1.00 86.00 107 THR A C 1
ATOM 866 O O . THR A 1 107 ? 1.168 9.352 5.231 1.00 86.00 107 THR A O 1
ATOM 869 N N . PRO A 1 108 ? 1.988 9.580 7.296 1.00 91.12 108 PRO A N 1
ATOM 870 C CA . PRO A 1 108 ? 0.855 8.902 7.921 1.00 91.12 108 PRO A CA 1
ATOM 871 C C . PRO A 1 108 ? -0.483 9.571 7.582 1.00 91.12 108 PRO A C 1
ATOM 873 O O . PRO A 1 108 ? -0.640 10.776 7.762 1.00 91.12 108 PRO A O 1
ATOM 876 N N . GLY A 1 109 ? -1.451 8.788 7.109 1.00 94.19 109 GLY A N 1
ATOM 877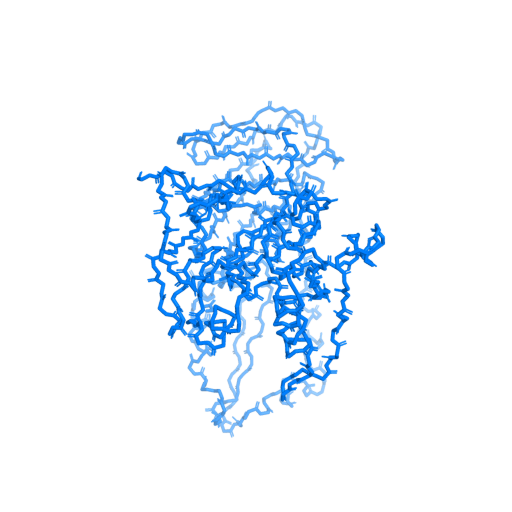 C CA . GLY A 1 109 ? -2.848 9.201 7.009 1.00 94.19 109 GLY A CA 1
ATOM 878 C C . GLY A 1 109 ? -3.605 8.849 8.273 1.00 94.19 109 GLY A C 1
ATOM 879 O O . GLY A 1 109 ? -3.389 7.771 8.834 1.00 94.19 109 GLY A O 1
ATOM 880 N N . ARG A 1 110 ? -4.505 9.728 8.714 1.00 96.75 110 ARG A N 1
ATOM 881 C CA . ARG A 1 110 ? -5.340 9.496 9.895 1.00 96.75 110 ARG A CA 1
ATOM 882 C C . ARG A 1 110 ? -6.802 9.726 9.591 1.00 96.75 110 ARG A C 1
ATOM 884 O O . ARG A 1 110 ? -7.169 10.678 8.909 1.00 96.75 110 ARG A O 1
ATOM 891 N N . ILE A 1 111 ? -7.631 8.881 10.184 1.00 97.44 111 ILE A N 1
ATOM 892 C CA . ILE A 1 111 ? -9.072 9.068 10.213 1.00 97.44 111 ILE A CA 1
ATOM 893 C C . ILE A 1 111 ? -9.561 8.900 11.645 1.00 97.44 111 ILE A C 1
ATOM 895 O O . ILE A 1 111 ? -9.165 7.965 12.348 1.00 97.44 111 ILE A O 1
ATOM 899 N N . LYS A 1 112 ? -10.424 9.815 12.077 1.00 96.75 112 LYS A N 1
ATOM 900 C CA . LYS A 1 112 ? -11.261 9.655 13.264 1.00 96.75 112 LYS A CA 1
ATOM 901 C C . LYS A 1 112 ? -12.699 9.725 12.799 1.00 96.75 112 LYS A C 1
ATOM 903 O O . LYS A 1 112 ? -13.091 10.711 12.187 1.00 96.75 112 LYS A O 1
ATOM 908 N N . ALA A 1 113 ? -13.477 8.693 13.078 1.00 97.00 113 ALA A N 1
ATOM 909 C CA . ALA A 1 113 ? -14.876 8.657 12.691 1.00 97.00 113 ALA A CA 1
ATOM 910 C C . ALA A 1 113 ? -15.730 8.302 13.903 1.00 97.00 113 ALA A C 1
ATOM 912 O O . ALA A 1 113 ? -15.382 7.415 14.682 1.00 97.00 113 ALA A O 1
ATOM 913 N N . ARG A 1 114 ? -16.841 9.011 14.087 1.00 96.88 114 ARG A N 1
ATOM 914 C CA . ARG A 1 114 ? -17.777 8.784 15.190 1.00 96.88 114 ARG A CA 1
ATOM 915 C C . ARG A 1 114 ? -19.212 8.936 14.728 1.00 96.88 114 ARG A C 1
ATOM 917 O O . ARG A 1 114 ? -19.517 9.786 13.899 1.00 96.88 114 ARG A O 1
ATOM 924 N N . ILE A 1 115 ? -20.089 8.130 15.302 1.00 97.44 115 ILE A N 1
ATOM 925 C CA . ILE A 1 115 ? -21.521 8.155 15.035 1.00 97.44 115 ILE A CA 1
ATOM 926 C C . ILE A 1 115 ? -22.191 8.911 16.180 1.00 97.44 115 ILE A C 1
ATOM 928 O O . ILE A 1 115 ? -22.130 8.507 17.338 1.00 97.44 115 ILE A O 1
ATOM 932 N N . GLU A 1 116 ? -22.845 10.015 15.870 1.00 96.81 116 GLU A N 1
ATOM 933 C CA . GLU A 1 116 ? -23.675 10.804 16.774 1.00 96.81 116 GLU A CA 1
ATOM 934 C C . GLU A 1 116 ? -25.147 10.340 16.728 1.00 96.81 116 GLU A C 1
ATOM 936 O O . GLU A 1 116 ? -25.525 9.511 15.890 1.00 96.81 116 GLU A O 1
ATOM 941 N N . PRO A 1 117 ? -26.014 10.821 17.640 1.00 94.81 117 PRO A N 1
ATOM 942 C CA . PRO A 1 117 ? -27.454 10.603 17.532 1.00 94.81 117 PRO A CA 1
ATOM 943 C C . PRO A 1 117 ? -28.018 11.040 16.170 1.00 94.81 117 PRO A C 1
ATOM 945 O O . PRO A 1 117 ? -27.487 11.941 15.526 1.00 94.81 117 PRO A O 1
ATOM 948 N N . LYS A 1 118 ? -29.151 10.447 15.768 1.00 93.44 118 LYS A N 1
ATOM 949 C CA . LYS A 1 118 ? -29.844 10.732 14.492 1.00 93.44 118 LYS A CA 1
ATOM 950 C C . LYS A 1 118 ? -29.032 10.358 13.233 1.00 93.44 118 LYS A C 1
ATOM 952 O O . LYS A 1 118 ? -29.155 11.045 12.225 1.00 93.44 118 LYS A O 1
ATOM 957 N N . ASN A 1 119 ? -28.236 9.284 13.292 1.00 95.50 119 ASN A N 1
ATOM 958 C CA . ASN A 1 119 ? -27.395 8.798 12.186 1.00 95.50 119 ASN A CA 1
ATOM 959 C C . ASN A 1 119 ? -26.503 9.888 11.572 1.00 95.50 119 ASN A C 1
ATOM 961 O O . ASN A 1 119 ? -26.432 10.050 10.354 1.00 95.50 119 ASN A O 1
ATOM 965 N N . LEU A 1 120 ? -25.827 10.664 12.414 1.00 97.69 120 LEU A N 1
ATOM 966 C CA . LEU A 1 120 ? -24.811 11.595 11.941 1.00 97.69 120 LEU A CA 1
ATOM 967 C C . LEU A 1 120 ? -23.433 10.952 12.100 1.00 97.69 120 LEU A C 1
ATOM 969 O O . LEU A 1 120 ? -22.981 10.723 13.215 1.00 97.69 120 LEU A O 1
ATOM 973 N N . ILE A 1 121 ? -22.760 10.670 10.990 1.00 97.94 121 ILE A N 1
ATOM 974 C CA . ILE A 1 121 ? -21.359 10.247 10.982 1.00 97.94 121 ILE A CA 1
ATOM 975 C C . ILE A 1 121 ? -20.499 11.503 10.872 1.00 97.94 121 ILE A C 1
ATOM 977 O O . ILE A 1 121 ? -20.609 12.249 9.903 1.00 97.94 121 ILE A O 1
ATOM 981 N N . VAL A 1 122 ? -19.642 11.739 11.859 1.00 98.62 122 VAL A N 1
ATOM 982 C CA . VAL A 1 122 ? -18.648 12.815 11.840 1.00 98.62 122 VAL A CA 1
ATOM 983 C C . VAL A 1 122 ? -17.280 12.197 11.597 1.00 98.62 122 VAL A C 1
ATOM 985 O O . VAL A 1 122 ? -16.869 11.306 12.342 1.00 98.62 122 VAL A O 1
ATOM 988 N N . VAL A 1 123 ? -16.594 12.668 10.562 1.00 98.56 123 VAL A N 1
ATOM 989 C CA . VAL A 1 123 ? -15.271 12.208 10.143 1.00 98.56 123 VAL A CA 1
ATOM 990 C C . VAL A 1 123 ? -14.301 13.385 10.164 1.00 98.56 123 VAL A C 1
ATOM 992 O O . VAL A 1 123 ? -14.582 14.439 9.599 1.00 98.56 123 VAL A O 1
ATOM 995 N N . GLU A 1 124 ? -13.157 13.186 10.803 1.00 98.31 124 GLU A N 1
ATOM 996 C CA . GLU A 1 124 ? -11.997 14.074 10.749 1.00 98.31 124 GLU A CA 1
ATOM 997 C C . GLU A 1 124 ? -10.869 13.341 10.030 1.00 98.31 124 GLU A C 1
ATOM 999 O O . GLU A 1 124 ? -10.588 12.172 10.332 1.00 98.31 124 GLU A O 1
ATOM 1004 N N . THR A 1 125 ? -10.225 14.020 9.086 1.00 97.94 125 THR A N 1
ATOM 1005 C CA . THR A 1 125 ? -9.185 13.434 8.247 1.00 97.94 125 THR A CA 1
ATOM 1006 C C . THR A 1 125 ? -7.870 14.204 8.317 1.00 97.94 125 THR A C 1
ATOM 1008 O O . THR A 1 125 ? -7.830 15.426 8.438 1.00 97.94 125 THR A O 1
ATOM 1011 N N . GLU A 1 126 ? -6.762 13.476 8.201 1.00 97.12 126 GLU A N 1
ATOM 1012 C CA . GLU A 1 126 ? -5.424 14.033 8.010 1.00 97.12 126 GLU A CA 1
ATOM 1013 C C . GLU A 1 126 ? -4.737 13.255 6.889 1.00 97.12 126 GLU A C 1
ATOM 1015 O O . GLU A 1 126 ? -4.633 12.032 6.961 1.00 97.12 126 GLU A O 1
ATOM 1020 N N . ASN A 1 127 ? -4.264 13.950 5.852 1.00 94.19 127 ASN A N 1
ATOM 1021 C CA . ASN A 1 127 ? -3.555 13.340 4.722 1.00 94.19 127 ASN A CA 1
ATOM 1022 C C . ASN A 1 127 ? -4.349 12.240 3.964 1.00 94.19 127 ASN A C 1
ATOM 1024 O O . ASN A 1 127 ? -3.766 11.333 3.378 1.00 94.19 127 ASN A O 1
ATOM 1028 N N . LEU A 1 128 ? -5.684 12.315 3.926 1.00 93.81 128 LEU A N 1
ATOM 1029 C CA . LEU A 1 128 ? -6.529 11.383 3.162 1.00 93.81 128 LEU A CA 1
ATOM 1030 C C . LEU A 1 128 ? -6.918 11.961 1.800 1.00 93.81 128 LEU A C 1
ATOM 1032 O O . LEU A 1 128 ? -7.396 13.090 1.701 1.00 93.81 128 LEU A O 1
ATOM 1036 N N . ALA A 1 129 ? -6.755 11.161 0.752 1.00 91.50 129 ALA A N 1
ATOM 1037 C CA . ALA A 1 129 ? -7.273 11.454 -0.581 1.00 91.50 129 ALA A CA 1
ATOM 1038 C C . ALA A 1 129 ? -8.581 10.700 -0.854 1.00 91.50 129 ALA A C 1
ATOM 1040 O O . ALA A 1 129 ? -9.456 11.219 -1.551 1.00 91.50 129 ALA A O 1
ATOM 1041 N N . ARG A 1 130 ? -8.732 9.496 -0.285 1.00 93.50 130 ARG A N 1
ATOM 1042 C CA . ARG A 1 130 ? -9.922 8.658 -0.448 1.00 93.50 130 ARG A CA 1
ATOM 1043 C C . ARG A 1 130 ? -10.134 7.746 0.759 1.00 93.50 130 ARG A C 1
ATOM 1045 O O . ARG A 1 130 ? -9.165 7.240 1.330 1.00 93.50 130 ARG A O 1
ATOM 1052 N N . PHE A 1 131 ? -11.388 7.524 1.135 1.00 95.75 131 PHE A N 1
ATOM 1053 C CA . PHE A 1 131 ? -11.770 6.524 2.129 1.00 95.75 131 PHE A CA 1
ATOM 1054 C C . PHE A 1 131 ? -13.189 6.008 1.872 1.00 95.75 131 PHE A C 1
ATOM 1056 O O . PHE A 1 131 ? -13.982 6.656 1.188 1.00 95.75 131 PHE A O 1
ATOM 1063 N N . THR A 1 132 ? -13.510 4.872 2.479 1.00 95.69 132 THR A N 1
ATOM 1064 C CA . THR A 1 132 ? -14.813 4.212 2.383 1.00 95.69 132 THR A CA 1
ATOM 1065 C C . THR A 1 132 ? -15.376 3.914 3.766 1.00 95.69 132 THR A C 1
ATOM 1067 O O . THR A 1 132 ? -14.634 3.613 4.706 1.00 95.69 132 THR A O 1
ATOM 1070 N N . LEU A 1 133 ? -16.699 4.006 3.887 1.00 96.19 133 LEU A N 1
ATOM 1071 C CA . LEU A 1 133 ? -17.469 3.561 5.043 1.00 96.19 133 LEU A CA 1
ATOM 1072 C C . LEU A 1 133 ? -18.302 2.338 4.650 1.00 96.19 133 LEU A C 1
ATOM 1074 O O . LEU A 1 133 ? -18.910 2.331 3.581 1.00 96.19 133 LEU A O 1
ATOM 1078 N N . THR A 1 134 ? -18.366 1.341 5.529 1.00 94.69 134 THR A N 1
ATOM 1079 C CA . THR A 1 134 ? -19.154 0.114 5.343 1.00 94.69 134 THR A CA 1
ATOM 1080 C C . THR A 1 134 ? -20.336 0.125 6.320 1.00 94.69 134 THR A C 1
ATOM 1082 O O . THR A 1 134 ? -20.146 -0.213 7.490 1.00 94.69 134 THR A O 1
ATOM 1085 N N . PRO A 1 135 ? -21.550 0.528 5.894 1.00 89.44 135 PRO A N 1
ATOM 1086 C CA . PRO A 1 135 ? -22.667 0.781 6.807 1.00 89.44 135 PRO A CA 1
ATOM 1087 C C . PRO A 1 135 ? -23.130 -0.442 7.601 1.00 89.44 135 PRO A C 1
ATOM 1089 O O . PRO A 1 135 ? -23.506 -0.282 8.757 1.00 89.44 135 PRO A O 1
ATOM 1092 N N . VAL A 1 136 ? -23.071 -1.652 7.028 1.00 86.94 136 VAL A N 1
ATOM 1093 C CA . VAL A 1 136 ? -23.477 -2.891 7.725 1.00 86.94 136 VAL A CA 1
ATOM 1094 C C . VAL A 1 136 ? -22.623 -3.201 8.956 1.00 86.94 136 VAL A C 1
ATOM 1096 O O . VAL A 1 136 ? -23.117 -3.770 9.924 1.00 86.94 136 VAL A O 1
ATOM 1099 N N . ASP A 1 137 ? -21.361 -2.771 8.956 1.00 87.62 137 ASP A N 1
ATOM 1100 C CA . ASP A 1 137 ? -20.445 -2.962 10.082 1.00 87.62 137 ASP A CA 1
ATOM 1101 C C . ASP A 1 137 ? -20.578 -1.839 11.132 1.00 87.62 137 ASP A C 1
ATOM 1103 O O . ASP A 1 137 ? -19.927 -1.884 12.182 1.00 87.62 137 ASP A O 1
ATOM 1107 N N . ALA A 1 138 ? -21.387 -0.810 10.857 1.00 91.31 138 ALA A N 1
ATOM 1108 C CA . ALA A 1 138 ? -21.556 0.365 11.699 1.00 91.31 138 ALA A CA 1
ATOM 1109 C C . ALA A 1 138 ? -22.855 0.288 12.529 1.00 91.31 138 ALA A C 1
ATOM 1111 O O . ALA A 1 138 ? -23.890 -0.146 12.028 1.00 91.31 138 ALA A O 1
ATOM 1112 N N . PRO A 1 139 ? -22.862 0.781 13.782 1.00 93.44 139 PRO A N 1
ATOM 1113 C CA . PRO A 1 139 ? -24.060 0.833 14.627 1.00 93.44 139 PRO A CA 1
ATOM 1114 C C . PRO A 1 139 ? -25.020 1.970 14.203 1.00 93.44 139 PRO A C 1
ATOM 1116 O O . PRO A 1 139 ? -25.193 2.963 14.921 1.00 93.44 139 PRO A O 1
ATOM 1119 N N . LEU A 1 140 ? -25.621 1.835 13.017 1.00 93.56 140 LEU A N 1
ATOM 1120 C CA . LEU A 1 140 ? -26.551 2.778 12.383 1.00 93.56 140 LEU A CA 1
ATOM 1121 C C . LEU A 1 140 ? -27.964 2.188 12.270 1.00 93.56 140 LEU A C 1
ATOM 1123 O O . LEU A 1 140 ? -28.139 0.987 12.088 1.00 93.56 140 LEU A O 1
ATOM 1127 N N . ASP A 1 141 ? -28.980 3.051 12.307 1.00 93.19 141 ASP A N 1
ATOM 1128 C CA . ASP A 1 141 ? -30.357 2.677 11.961 1.00 93.19 141 ASP A CA 1
ATOM 1129 C C . ASP A 1 141 ? -30.589 2.878 10.457 1.00 93.19 141 ASP A C 1
ATOM 1131 O O . ASP A 1 141 ? -30.931 3.976 10.018 1.00 93.19 141 ASP A O 1
ATOM 1135 N N . LEU A 1 142 ? -30.394 1.834 9.652 1.00 92.75 142 LEU A N 1
ATOM 1136 C CA . LEU A 1 142 ? -30.472 1.931 8.187 1.00 92.75 142 LEU A CA 1
ATOM 1137 C C . LEU A 1 142 ? -31.880 2.277 7.651 1.00 92.75 142 LEU A C 1
ATOM 1139 O O . LEU A 1 142 ? -32.018 2.611 6.477 1.00 92.75 142 LEU A O 1
ATOM 1143 N N . SER A 1 143 ? -32.922 2.275 8.496 1.00 93.19 143 SER A N 1
ATOM 1144 C CA . SER A 1 143 ? -34.263 2.749 8.115 1.00 93.19 143 SER A CA 1
ATOM 1145 C C . SER A 1 143 ? -34.375 4.279 8.060 1.00 93.19 143 SER A C 1
ATOM 1147 O O . SER A 1 143 ? -35.361 4.827 7.559 1.00 93.19 143 SER A O 1
ATOM 1149 N N . ARG A 1 144 ? -33.367 4.990 8.578 1.00 94.19 144 ARG A N 1
ATOM 1150 C CA . ARG A 1 144 ? -33.343 6.449 8.683 1.00 94.19 144 ARG A CA 1
ATOM 1151 C C . ARG A 1 144 ? -32.261 7.046 7.802 1.00 94.19 144 ARG A C 1
ATOM 1153 O O . ARG A 1 144 ? -31.208 6.457 7.572 1.00 94.19 144 ARG A O 1
ATOM 1160 N N . GLN A 1 145 ? -32.503 8.280 7.364 1.00 95.94 145 GLN A N 1
ATOM 1161 C CA . GLN A 1 145 ? -31.485 9.048 6.655 1.00 95.94 145 GLN A CA 1
ATOM 1162 C C . GLN A 1 145 ? -30.231 9.200 7.516 1.00 95.94 145 GLN A C 1
ATOM 1164 O O . GLN A 1 145 ? -30.310 9.594 8.680 1.00 95.94 145 GLN A O 1
ATOM 1169 N N . THR A 1 146 ? -29.086 8.932 6.901 1.00 96.75 146 THR A N 1
ATOM 1170 C CA . THR A 1 146 ? -27.760 9.148 7.462 1.00 96.75 146 THR A CA 1
ATOM 1171 C C . THR A 1 146 ? -27.164 10.402 6.842 1.00 96.75 146 THR A C 1
ATOM 1173 O O . THR A 1 146 ? -27.239 10.599 5.629 1.00 96.75 146 THR A O 1
ATOM 1176 N N . ALA A 1 147 ? -26.574 11.255 7.673 1.00 97.88 147 ALA A N 1
ATOM 1177 C CA . ALA A 1 147 ? -25.755 12.374 7.227 1.00 97.88 147 ALA A CA 1
ATOM 1178 C C . ALA A 1 147 ? -24.283 12.064 7.514 1.00 97.88 147 ALA A C 1
ATOM 1180 O O . ALA A 1 147 ? -23.962 11.568 8.593 1.00 97.88 147 ALA A O 1
ATOM 1181 N N . VAL A 1 148 ? -23.390 12.375 6.577 1.00 98.19 148 VAL A N 1
ATOM 1182 C CA . VAL A 1 148 ? -21.938 12.264 6.777 1.00 98.19 148 VAL A CA 1
ATOM 1183 C C . VAL A 1 148 ? -21.338 13.658 6.693 1.00 98.19 148 VAL A C 1
ATOM 1185 O O . VAL A 1 148 ? -21.449 14.336 5.670 1.00 98.19 148 VAL A O 1
ATOM 1188 N N . ARG A 1 149 ? -20.696 14.082 7.779 1.00 98.62 149 ARG A N 1
ATOM 1189 C CA . ARG A 1 149 ? -19.945 15.329 7.868 1.00 98.62 149 ARG A CA 1
ATOM 1190 C C . ARG A 1 149 ? -18.457 15.021 7.921 1.00 98.62 149 ARG A C 1
ATOM 1192 O O . ARG A 1 149 ? -18.012 14.376 8.863 1.00 98.62 149 ARG A O 1
ATOM 1199 N N . ILE A 1 150 ? -17.708 15.497 6.937 1.00 98.62 150 ILE A N 1
ATOM 1200 C CA . ILE A 1 150 ? -16.268 15.281 6.800 1.00 98.62 150 ILE A CA 1
ATOM 1201 C C . ILE A 1 150 ? -15.577 16.635 6.928 1.00 98.62 150 ILE A C 1
ATOM 1203 O O . ILE A 1 150 ? -15.917 17.569 6.203 1.00 98.62 150 ILE A O 1
ATOM 1207 N N . ASP A 1 151 ? -14.652 16.757 7.880 1.00 97.94 151 ASP A N 1
ATOM 1208 C CA . ASP A 1 151 ? -13.879 17.980 8.136 1.00 97.94 151 ASP A CA 1
ATOM 1209 C C . ASP A 1 151 ? -14.778 19.230 8.263 1.00 97.94 151 ASP A C 1
ATOM 1211 O O . ASP A 1 151 ? -14.524 20.294 7.703 1.00 97.94 151 ASP A O 1
ATOM 1215 N N . GLY A 1 152 ? -15.903 19.072 8.971 1.00 96.88 152 GLY A N 1
ATOM 1216 C CA . GLY A 1 152 ? -16.896 20.127 9.202 1.00 96.88 152 GLY A CA 1
ATOM 1217 C C . GLY A 1 152 ? -17.926 20.328 8.082 1.00 96.88 152 GLY A C 1
ATOM 1218 O O . GLY A 1 152 ? -18.948 20.968 8.325 1.00 96.88 152 GLY A O 1
ATOM 1219 N N . THR A 1 153 ? -17.737 19.729 6.904 1.00 97.38 153 THR A N 1
ATOM 1220 C CA . THR A 1 153 ? -18.626 19.887 5.738 1.00 97.38 153 THR A CA 1
ATOM 1221 C C . THR A 1 153 ? -19.553 18.690 5.571 1.00 97.38 153 THR A C 1
ATOM 1223 O O . THR A 1 153 ? -19.121 17.549 5.687 1.00 97.38 153 THR A O 1
ATOM 1226 N N . GLU A 1 154 ? -20.840 18.915 5.303 1.00 97.94 154 GLU A N 1
ATOM 1227 C CA . GLU A 1 154 ? -21.759 17.823 4.959 1.00 97.94 154 GLU A CA 1
ATOM 1228 C C . GLU A 1 154 ? -21.467 17.313 3.542 1.00 97.94 154 GLU A C 1
ATOM 1230 O O . GLU A 1 154 ? -21.681 18.021 2.563 1.00 97.94 154 GLU A O 1
ATOM 1235 N N . SER A 1 155 ? -20.967 16.082 3.449 1.00 97.75 155 SER A N 1
ATOM 1236 C CA . SER A 1 155 ? -20.544 15.448 2.193 1.00 97.75 155 SER A CA 1
ATOM 1237 C C . SER A 1 155 ? -21.545 14.417 1.675 1.00 97.75 155 SER A C 1
ATOM 1239 O O . SER A 1 155 ? -21.416 13.963 0.539 1.00 97.75 155 SER A O 1
ATOM 1241 N N . PHE A 1 156 ? -22.523 14.026 2.497 1.00 97.62 156 PHE A N 1
ATOM 1242 C CA . PHE A 1 156 ? -23.594 13.107 2.121 1.00 97.62 156 PHE A CA 1
ATOM 1243 C C . PHE A 1 156 ? -24.814 13.267 3.028 1.00 97.62 156 PHE A C 1
ATOM 1245 O O . PHE A 1 156 ? -24.678 13.463 4.239 1.00 97.62 156 PHE A O 1
ATOM 1252 N N . ARG A 1 157 ? -25.999 13.083 2.443 1.00 97.25 157 ARG A N 1
ATOM 1253 C CA . ARG A 1 157 ? -27.263 12.874 3.148 1.00 97.25 157 ARG A CA 1
ATOM 1254 C C . ARG A 1 157 ? -28.155 11.951 2.327 1.00 97.25 157 ARG A C 1
ATOM 1256 O O . ARG A 1 157 ? -28.515 12.289 1.205 1.00 97.25 157 ARG A O 1
ATOM 1263 N N . GLY A 1 158 ? -28.553 10.822 2.898 1.00 95.81 158 GLY A N 1
ATOM 1264 C CA . GLY A 1 158 ? -29.387 9.852 2.195 1.00 95.81 158 GLY A CA 1
ATOM 1265 C C . GLY A 1 158 ? -29.655 8.595 3.009 1.00 95.81 158 GLY A C 1
ATOM 1266 O O . GLY A 1 158 ? -29.190 8.461 4.140 1.00 95.81 158 GLY A O 1
ATOM 1267 N N . LEU A 1 159 ? -30.436 7.680 2.441 1.00 94.62 159 LEU A N 1
ATOM 1268 C CA . LEU A 1 159 ? -30.563 6.325 2.976 1.00 94.62 159 LEU A CA 1
ATOM 1269 C C . LEU A 1 159 ? -29.318 5.522 2.592 1.00 94.62 159 LEU A C 1
ATOM 1271 O O . LEU A 1 159 ? -28.803 5.682 1.489 1.00 94.62 159 LEU A O 1
ATOM 1275 N N . LEU A 1 160 ? -28.843 4.687 3.514 1.00 92.62 160 LEU A N 1
ATOM 1276 C CA . LEU A 1 160 ? -27.741 3.760 3.275 1.00 92.62 160 LEU A CA 1
ATOM 1277 C C . LEU A 1 160 ? -28.293 2.336 3.248 1.00 92.62 160 LEU A C 1
ATOM 1279 O O . LEU A 1 160 ? -29.148 1.997 4.065 1.00 92.62 160 LEU A O 1
ATOM 1283 N N . SER A 1 161 ? -27.792 1.515 2.327 1.00 89.00 161 SER A N 1
ATOM 1284 C CA . SER A 1 161 ? -28.067 0.078 2.291 1.00 89.00 161 SER A CA 1
ATOM 1285 C C . SER A 1 161 ? -27.010 -0.691 3.086 1.00 89.00 161 SER A C 1
ATOM 1287 O O . SER A 1 161 ? -25.872 -0.242 3.211 1.00 89.00 161 SER A O 1
ATOM 1289 N N . ALA A 1 162 ? -27.370 -1.865 3.608 1.00 83.62 162 ALA A N 1
ATOM 1290 C CA . ALA A 1 162 ? -26.412 -2.769 4.246 1.00 83.62 162 ALA A CA 1
ATOM 1291 C C . ALA A 1 162 ? -25.385 -3.310 3.232 1.00 83.62 162 ALA A C 1
ATOM 1293 O O . ALA A 1 162 ? -24.212 -3.473 3.560 1.00 83.62 162 ALA A O 1
ATOM 1294 N N . ASP A 1 163 ? -25.812 -3.520 1.987 1.00 83.50 163 ASP A N 1
ATOM 1295 C CA . ASP A 1 163 ? -24.987 -4.132 0.941 1.00 83.50 163 ASP A CA 1
ATOM 1296 C C . ASP A 1 163 ? -24.076 -3.129 0.217 1.00 83.50 163 ASP A C 1
ATOM 1298 O O . ASP A 1 163 ? -23.291 -3.514 -0.648 1.00 83.50 163 ASP A O 1
ATOM 1302 N N . GLU A 1 164 ? -24.171 -1.837 0.544 1.00 84.94 164 GLU A N 1
ATOM 1303 C CA . GLU A 1 164 ? -23.503 -0.777 -0.207 1.00 84.94 164 GLU A CA 1
ATOM 1304 C C . GLU A 1 164 ? -22.514 -0.009 0.669 1.00 84.94 164 GLU A C 1
ATOM 1306 O O . GLU A 1 164 ? -22.881 0.726 1.588 1.00 84.94 164 GLU A O 1
ATOM 1311 N N . ALA A 1 165 ? -21.228 -0.162 0.357 1.00 92.38 165 ALA A N 1
ATOM 1312 C CA . ALA A 1 165 ? -20.197 0.704 0.900 1.00 92.38 165 ALA A CA 1
ATOM 1313 C C . ALA A 1 165 ? -20.281 2.091 0.245 1.00 92.38 165 ALA A C 1
ATOM 1315 O O . ALA A 1 165 ? -20.524 2.208 -0.954 1.00 92.38 165 ALA A O 1
ATOM 1316 N N . ILE A 1 166 ? -20.042 3.148 1.021 1.00 95.19 166 ILE A N 1
ATOM 1317 C CA . ILE A 1 166 ? -20.034 4.525 0.521 1.00 95.19 166 ILE A CA 1
ATOM 1318 C C . ILE A 1 166 ? -18.615 5.093 0.543 1.00 95.19 166 ILE A C 1
ATOM 1320 O O . ILE A 1 166 ? -17.978 5.172 1.597 1.00 95.19 166 ILE A O 1
ATOM 1324 N N . SER A 1 167 ? -18.126 5.505 -0.626 1.00 95.56 167 SER A N 1
ATOM 1325 C CA . SER A 1 167 ? -16.782 6.059 -0.799 1.00 95.56 167 SER A CA 1
ATOM 1326 C C . SER A 1 167 ? -16.796 7.578 -0.925 1.00 95.56 167 SER A C 1
ATOM 1328 O O . SER A 1 167 ? -17.690 8.176 -1.529 1.00 95.56 167 SER A O 1
ATOM 1330 N N . PHE A 1 168 ? -15.741 8.203 -0.413 1.00 97.06 168 PHE A N 1
ATOM 1331 C CA . PHE A 1 168 ? -15.507 9.638 -0.484 1.00 97.06 168 PHE A CA 1
ATOM 1332 C C . PHE A 1 168 ? -14.118 9.914 -1.041 1.00 97.06 168 PHE A C 1
ATOM 1334 O O . PHE A 1 168 ? -13.137 9.314 -0.601 1.00 97.06 168 PHE A O 1
ATOM 1341 N N . ARG A 1 169 ? -14.018 10.870 -1.970 1.00 94.44 169 ARG A N 1
ATOM 1342 C CA . ARG A 1 169 ? -12.738 11.367 -2.492 1.00 94.44 169 ARG A CA 1
ATOM 1343 C C . ARG A 1 169 ? -12.595 12.861 -2.264 1.00 94.44 169 ARG A C 1
ATOM 1345 O O . ARG A 1 169 ? -13.574 13.606 -2.336 1.00 94.44 169 ARG A O 1
ATOM 1352 N N . LYS A 1 170 ? -11.364 13.306 -2.036 1.00 93.44 170 LYS A N 1
ATOM 1353 C CA . LYS A 1 170 ? -11.042 14.724 -1.903 1.00 93.44 170 LYS A CA 1
ATOM 1354 C C . LYS A 1 170 ? -11.113 15.408 -3.275 1.00 93.44 170 LYS A C 1
ATOM 1356 O O . LYS A 1 170 ? -10.490 14.951 -4.232 1.00 93.44 170 LYS A O 1
ATOM 1361 N N . LYS A 1 171 ? -11.881 16.496 -3.377 1.00 91.62 171 LYS A N 1
ATOM 1362 C CA . LYS A 1 171 ? -11.935 17.412 -4.527 1.00 91.62 171 LYS A CA 1
ATOM 1363 C C . LYS A 1 171 ? -11.700 18.837 -4.028 1.00 91.62 171 LYS A C 1
ATOM 1365 O O . LYS A 1 171 ? -12.523 19.401 -3.309 1.00 91.62 171 LYS A O 1
ATOM 1370 N N . GLY A 1 172 ? -10.554 19.413 -4.391 1.00 89.06 172 GLY A N 1
ATOM 1371 C CA . GLY A 1 172 ? -10.097 20.677 -3.811 1.00 89.06 172 GLY A CA 1
ATOM 1372 C C . GLY A 1 172 ? -9.894 20.538 -2.300 1.00 89.06 172 GLY A C 1
ATOM 1373 O O . GLY A 1 172 ? -9.124 19.692 -1.846 1.00 89.06 172 GLY A O 1
ATOM 1374 N N . THR A 1 173 ? -10.604 21.347 -1.514 1.00 89.69 173 THR A N 1
ATOM 1375 C CA . THR A 1 173 ? -10.500 21.354 -0.046 1.00 89.69 173 THR A CA 1
ATOM 1376 C C . THR A 1 173 ? -11.520 20.462 0.663 1.00 89.69 173 THR A C 1
ATOM 1378 O O . THR A 1 173 ? -11.410 20.296 1.872 1.00 89.69 173 THR A O 1
ATOM 1381 N N . HIS A 1 174 ? -12.484 19.870 -0.052 1.00 95.06 174 HIS A N 1
ATOM 1382 C CA . HIS A 1 174 ? -13.595 19.123 0.550 1.00 95.06 174 HIS A CA 1
ATOM 1383 C C . HIS A 1 174 ? -13.668 17.684 0.035 1.00 95.06 174 HIS A C 1
ATOM 1385 O O . HIS A 1 174 ? -13.152 17.363 -1.036 1.00 95.06 174 HIS A O 1
ATOM 1391 N N . PHE A 1 175 ? -14.342 16.813 0.783 1.00 97.62 175 PHE A N 1
ATOM 1392 C CA . PHE A 1 175 ? -14.677 15.465 0.331 1.00 97.62 175 PHE A CA 1
ATOM 1393 C C . PHE A 1 175 ? -16.059 15.437 -0.313 1.00 97.62 175 PHE A C 1
ATOM 1395 O O . PHE A 1 175 ? -17.008 16.033 0.198 1.00 97.62 175 PHE A O 1
ATOM 1402 N N . VAL A 1 176 ? -16.174 14.698 -1.413 1.00 96.94 176 VAL A N 1
ATOM 1403 C CA . VAL A 1 176 ? -17.446 14.411 -2.082 1.00 96.94 176 VAL A CA 1
ATOM 1404 C C . VAL A 1 176 ? -17.640 12.905 -2.192 1.00 96.94 176 VAL A C 1
ATOM 1406 O O . VAL A 1 176 ? -16.660 12.166 -2.334 1.00 96.94 176 VAL A O 1
ATOM 1409 N N . GLN A 1 177 ? -18.894 12.454 -2.147 1.00 96.69 177 GLN A N 1
ATOM 1410 C CA . GLN A 1 177 ? -19.225 11.067 -2.465 1.00 96.69 177 GLN A CA 1
ATOM 1411 C C . GLN A 1 177 ? -18.753 10.738 -3.890 1.00 96.69 177 GLN A C 1
ATOM 1413 O O . GLN A 1 177 ? -18.879 11.557 -4.804 1.00 96.69 177 GLN A O 1
ATOM 1418 N N . THR A 1 178 ? -18.203 9.542 -4.081 1.00 93.25 178 THR A N 1
ATOM 1419 C CA . THR A 1 178 ? -17.831 9.026 -5.400 1.00 93.25 178 THR A CA 1
ATOM 1420 C C . THR A 1 178 ? -18.298 7.586 -5.568 1.00 93.25 178 THR A C 1
ATOM 1422 O O . THR A 1 178 ? -18.262 6.802 -4.624 1.00 93.25 178 THR A O 1
ATOM 1425 N N . THR A 1 179 ? -18.726 7.253 -6.782 1.00 90.94 179 THR A N 1
ATOM 1426 C CA . THR A 1 179 ? -19.023 5.886 -7.239 1.00 90.94 179 THR A CA 1
ATOM 1427 C C . THR A 1 179 ? -17.964 5.375 -8.216 1.00 90.94 179 THR A C 1
ATOM 1429 O O . THR A 1 179 ? -18.091 4.279 -8.754 1.00 90.94 179 THR A O 1
ATOM 1432 N N . GLU A 1 180 ? -16.916 6.164 -8.472 1.00 83.69 180 GLU A N 1
ATOM 1433 C CA . GLU A 1 180 ? -15.819 5.758 -9.343 1.00 83.69 180 GLU A CA 1
ATOM 1434 C C . GLU A 1 180 ? -15.147 4.519 -8.758 1.00 83.69 180 GLU A C 1
ATOM 1436 O O . GLU A 1 180 ? -14.715 4.531 -7.593 1.00 83.69 180 GLU A O 1
ATOM 1441 N N . ALA A 1 181 ? -15.042 3.480 -9.589 1.00 72.75 181 ALA A N 1
ATOM 1442 C CA . ALA A 1 181 ? -14.277 2.289 -9.273 1.00 72.75 181 ALA A CA 1
ATOM 1443 C C . ALA A 1 181 ? -12.871 2.689 -8.818 1.00 72.75 181 ALA A C 1
ATOM 1445 O O . ALA A 1 181 ? -12.253 3.606 -9.366 1.00 72.75 181 ALA A O 1
ATOM 1446 N N . TRP A 1 182 ? -12.387 2.019 -7.781 1.00 69.19 182 TRP A N 1
ATOM 1447 C CA . TRP A 1 182 ? -11.070 2.271 -7.229 1.00 69.19 182 TRP A CA 1
ATOM 1448 C C . TRP A 1 182 ? -10.399 0.953 -6.930 1.00 69.19 182 TRP A C 1
ATOM 1450 O O . TRP A 1 182 ? -10.846 0.200 -6.066 1.00 69.19 182 TRP A O 1
ATOM 1460 N N . SER A 1 183 ? -9.332 0.697 -7.672 1.00 60.28 183 SER A N 1
ATOM 1461 C CA . SER A 1 183 ? -8.395 -0.357 -7.343 1.00 60.28 183 SER A CA 1
ATOM 1462 C C . SER A 1 183 ? -7.394 0.223 -6.342 1.00 60.28 183 SER A C 1
ATOM 1464 O O . SER A 1 183 ? -6.780 1.258 -6.630 1.00 60.28 183 SER A O 1
ATOM 1466 N N . PRO A 1 184 ? -7.239 -0.392 -5.157 1.00 56.59 184 PRO A N 1
ATOM 1467 C CA . PRO A 1 184 ? -6.126 -0.107 -4.273 1.00 56.59 184 PRO A CA 1
ATOM 1468 C C . PRO A 1 184 ? -4.852 -0.518 -4.995 1.00 56.59 184 PRO A C 1
ATOM 1470 O O . PRO A 1 184 ? -4.421 -1.657 -4.900 1.00 56.59 184 PRO A O 1
ATOM 1473 N N . THR A 1 185 ? -4.244 0.403 -5.723 1.00 56.19 185 THR A N 1
ATOM 1474 C CA . THR A 1 185 ? -2.859 0.230 -6.130 1.00 56.19 185 THR A CA 1
ATOM 1475 C C . THR A 1 185 ? -2.103 1.277 -5.349 1.00 56.19 185 THR A C 1
ATOM 1477 O O . THR A 1 185 ? -2.103 2.461 -5.697 1.00 56.19 185 THR A O 1
ATOM 1480 N N . SER A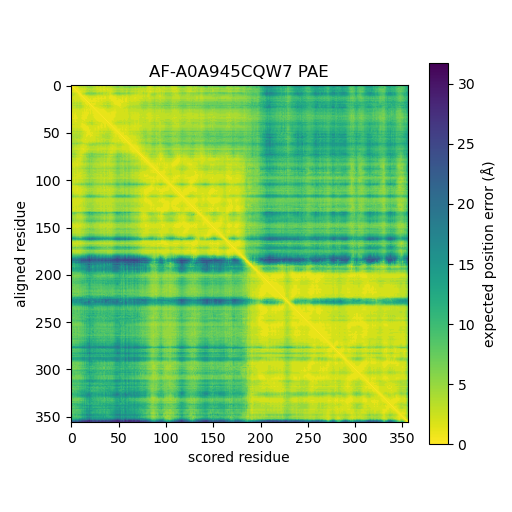 1 186 ? -1.632 0.877 -4.168 1.00 52.12 186 SER A N 1
ATOM 1481 C CA . SER A 1 186 ? -0.932 1.805 -3.299 1.00 52.12 186 SER A CA 1
ATOM 1482 C C . SER A 1 186 ? 0.359 2.241 -3.969 1.00 52.12 186 SER A C 1
ATOM 1484 O O . SER A 1 186 ? 1.066 1.448 -4.579 1.00 52.12 186 SER A O 1
ATOM 1486 N N . ILE A 1 187 ? 0.682 3.523 -3.832 1.00 59.16 187 ILE A N 1
ATOM 1487 C CA . ILE A 1 187 ? 2.065 3.946 -3.993 1.00 59.16 187 ILE A CA 1
ATOM 1488 C C . ILE A 1 187 ? 2.838 3.192 -2.915 1.00 59.16 187 ILE A C 1
ATOM 1490 O O . ILE A 1 187 ? 2.573 3.404 -1.722 1.00 59.16 187 ILE A O 1
ATOM 1494 N N . PRO A 1 188 ? 3.687 2.237 -3.301 1.00 61.25 188 PRO A N 1
ATOM 1495 C CA . PRO A 1 188 ? 4.262 1.321 -2.347 1.00 61.25 188 PRO A CA 1
ATOM 1496 C C . PRO A 1 188 ? 5.079 2.073 -1.308 1.00 61.25 188 PRO A C 1
ATOM 1498 O O . PRO A 1 188 ? 5.996 2.811 -1.653 1.00 61.25 188 PRO A O 1
ATOM 1501 N N . TYR A 1 189 ? 4.828 1.830 -0.016 1.00 59.97 189 TYR A N 1
ATOM 1502 C CA . TYR A 1 189 ? 5.610 2.472 1.050 1.00 59.97 189 TYR A CA 1
ATOM 1503 C C . TYR A 1 189 ? 7.121 2.200 0.922 1.00 59.97 189 TYR A C 1
ATOM 1505 O O . TYR A 1 189 ? 7.937 3.003 1.368 1.00 59.97 189 TYR A O 1
ATOM 1513 N N . LYS A 1 190 ? 7.487 1.086 0.277 1.00 66.25 190 LYS A N 1
ATOM 1514 C CA . LYS A 1 190 ? 8.873 0.701 -0.002 1.00 66.25 190 LYS A CA 1
ATOM 1515 C C . LYS A 1 190 ? 9.341 1.006 -1.435 1.00 66.25 190 LYS A C 1
ATOM 1517 O O . LYS A 1 190 ? 10.354 0.452 -1.860 1.00 66.25 190 LYS A O 1
ATOM 1522 N N . GLY A 1 191 ? 8.599 1.813 -2.199 1.00 75.00 191 GLY A N 1
ATOM 1523 C CA . GLY A 1 191 ? 8.949 2.165 -3.576 1.00 75.00 191 GLY A CA 1
ATOM 1524 C C . GLY A 1 191 ? 9.193 0.923 -4.439 1.00 75.00 191 GLY A C 1
ATOM 1525 O O . GLY A 1 191 ? 8.386 -0.013 -4.467 1.00 75.00 191 GLY A O 1
ATOM 1526 N N . GLN A 1 192 ? 10.369 0.864 -5.066 1.00 80.62 192 GLN A N 1
ATOM 1527 C CA . GLN A 1 192 ? 10.797 -0.255 -5.918 1.00 80.62 192 GLN A CA 1
ATOM 1528 C C . GLN A 1 192 ? 10.831 -1.633 -5.231 1.00 80.62 192 GLN A C 1
ATOM 1530 O O . GLN A 1 192 ? 10.841 -2.655 -5.924 1.00 80.62 192 GLN A O 1
ATOM 1535 N N . GLU A 1 193 ? 10.898 -1.710 -3.899 1.00 75.00 193 GLU A N 1
ATOM 1536 C CA . GLU A 1 193 ? 10.944 -2.995 -3.186 1.00 75.00 193 GLU A CA 1
ATOM 1537 C C . GLU A 1 193 ? 9.571 -3.670 -3.069 1.00 75.00 193 GLU A C 1
ATOM 1539 O O . GLU A 1 193 ? 9.499 -4.882 -2.853 1.00 75.00 193 GLU A O 1
ATOM 1544 N N . ALA A 1 194 ? 8.469 -2.932 -3.218 1.00 71.81 194 ALA A N 1
ATOM 1545 C CA . ALA A 1 194 ? 7.140 -3.525 -3.075 1.00 71.81 194 ALA A CA 1
ATOM 1546 C C . ALA A 1 194 ? 6.781 -4.479 -4.213 1.00 71.81 194 ALA A C 1
ATOM 1548 O O . ALA A 1 194 ? 6.272 -5.557 -3.930 1.00 71.81 194 ALA A O 1
ATOM 1549 N N . ALA A 1 195 ? 7.177 -4.179 -5.458 1.00 69.50 195 ALA A N 1
ATOM 1550 C CA . ALA A 1 195 ? 7.070 -5.127 -6.578 1.00 69.50 195 ALA A CA 1
ATOM 1551 C C . ALA A 1 195 ? 7.819 -6.450 -6.316 1.00 69.50 195 ALA A C 1
ATOM 1553 O O . ALA A 1 195 ? 7.625 -7.451 -6.999 1.00 69.50 195 ALA A O 1
ATOM 1554 N N . ARG A 1 196 ? 8.726 -6.451 -5.332 1.00 75.88 196 ARG A N 1
ATOM 1555 C CA . ARG A 1 196 ? 9.522 -7.603 -4.905 1.00 75.88 196 ARG A CA 1
ATOM 1556 C C . ARG A 1 196 ? 9.106 -8.127 -3.528 1.00 75.88 196 ARG A C 1
ATOM 1558 O O . ARG A 1 196 ? 9.853 -8.893 -2.918 1.00 75.88 196 ARG A O 1
ATOM 1565 N N . SER A 1 197 ? 7.930 -7.745 -3.035 1.00 78.12 197 SER A N 1
ATOM 1566 C CA . SER A 1 197 ? 7.399 -8.216 -1.751 1.00 78.12 197 SER A CA 1
ATOM 1567 C C . SER A 1 197 ? 6.455 -9.416 -1.894 1.00 78.12 197 SER A C 1
ATOM 1569 O O . SER A 1 197 ? 6.420 -10.234 -0.979 1.00 78.12 197 SER A O 1
ATOM 1571 N N . ASP A 1 198 ? 5.794 -9.582 -3.045 1.00 82.75 198 ASP A N 1
ATOM 1572 C CA . ASP A 1 198 ? 4.872 -10.692 -3.333 1.00 82.75 198 ASP A CA 1
ATOM 1573 C C . ASP A 1 198 ? 5.403 -11.674 -4.398 1.00 82.75 198 ASP A C 1
ATOM 1575 O O . ASP A 1 198 ? 6.538 -11.561 -4.885 1.00 82.75 198 ASP A O 1
ATOM 1579 N N . TRP A 1 199 ? 4.604 -12.703 -4.714 1.00 91.56 199 TRP A N 1
ATOM 1580 C CA . TRP A 1 199 ? 4.898 -13.666 -5.779 1.00 91.56 199 TRP A CA 1
ATOM 1581 C C . TRP A 1 199 ? 5.004 -12.972 -7.141 1.00 91.56 199 TRP A C 1
ATOM 1583 O O . TRP A 1 199 ? 4.119 -12.217 -7.543 1.00 91.56 199 TRP A O 1
ATOM 1593 N N . ARG A 1 200 ? 6.088 -13.259 -7.866 1.00 94.31 200 ARG A N 1
ATOM 1594 C CA . ARG A 1 200 ? 6.501 -12.498 -9.050 1.00 94.31 200 ARG A CA 1
ATOM 1595 C C . ARG A 1 200 ? 7.216 -13.350 -10.086 1.00 94.31 200 ARG A C 1
ATOM 1597 O O . ARG A 1 200 ? 7.794 -14.384 -9.750 1.00 94.31 200 ARG A O 1
ATOM 1604 N N . ILE A 1 201 ? 7.218 -12.875 -11.329 1.00 97.56 201 ILE A N 1
ATOM 1605 C CA . ILE A 1 201 ? 7.911 -13.493 -12.465 1.00 97.56 201 ILE A CA 1
ATOM 1606 C C . ILE A 1 201 ? 8.849 -12.467 -13.105 1.00 97.56 201 ILE A C 1
ATOM 1608 O O . ILE A 1 201 ? 8.421 -11.378 -13.496 1.00 97.56 201 ILE A O 1
ATOM 1612 N N . TYR A 1 202 ? 10.123 -12.831 -13.256 1.00 98.25 202 TYR A N 1
ATOM 1613 C CA . TYR A 1 202 ? 11.094 -12.021 -13.989 1.00 98.25 202 TYR A CA 1
ATOM 1614 C C . TYR A 1 202 ? 11.011 -12.334 -15.480 1.00 98.25 202 TYR A C 1
ATOM 1616 O O . TYR A 1 202 ? 11.101 -13.490 -15.894 1.00 98.25 202 TYR A O 1
ATOM 1624 N N . THR A 1 203 ? 10.830 -11.297 -16.288 1.00 98.62 203 THR A N 1
ATOM 1625 C CA . THR A 1 203 ? 10.500 -11.418 -17.705 1.00 98.62 203 THR A CA 1
ATOM 1626 C C . THR A 1 203 ? 11.507 -10.654 -18.551 1.00 98.62 203 THR A C 1
ATOM 1628 O O . THR A 1 203 ? 11.519 -9.424 -18.531 1.00 98.62 203 THR A O 1
ATOM 1631 N N . TYR A 1 204 ? 12.343 -11.364 -19.307 1.00 98.62 204 TYR A N 1
ATOM 1632 C CA . TYR A 1 204 ? 13.328 -10.744 -20.198 1.00 98.62 204 TYR A CA 1
ATOM 1633 C C . TYR A 1 204 ? 12.797 -10.633 -21.632 1.00 98.62 204 TYR A C 1
ATOM 1635 O O . TYR A 1 204 ? 12.028 -11.479 -22.090 1.00 98.62 204 TYR A O 1
ATOM 1643 N N . GLY A 1 205 ? 13.200 -9.572 -22.331 1.00 97.62 205 GLY A N 1
ATOM 1644 C CA . GLY A 1 205 ? 12.839 -9.350 -23.729 1.00 97.62 205 GLY A CA 1
ATOM 1645 C C . GLY A 1 205 ? 13.593 -10.259 -24.705 1.00 97.62 205 GLY A C 1
ATOM 1646 O O . GLY A 1 205 ? 14.728 -10.653 -24.438 1.00 97.62 205 GLY A O 1
ATOM 1647 N N . THR A 1 206 ? 12.965 -10.582 -25.840 1.00 98.12 206 THR A N 1
ATOM 1648 C CA . THR A 1 206 ? 13.577 -11.397 -26.909 1.00 98.12 206 THR A CA 1
ATOM 1649 C C . THR A 1 206 ? 13.649 -10.696 -28.269 1.00 98.12 206 THR A C 1
ATOM 1651 O O . THR A 1 206 ? 13.886 -11.356 -29.281 1.00 98.12 206 THR A O 1
ATOM 1654 N N . ARG A 1 207 ? 13.386 -9.384 -28.339 1.00 98.00 207 ARG A N 1
ATOM 1655 C CA . ARG A 1 207 ? 13.373 -8.606 -29.597 1.00 98.00 207 ARG A CA 1
ATOM 1656 C C . ARG A 1 207 ? 14.636 -7.773 -29.827 1.00 98.00 207 ARG A C 1
ATOM 1658 O O . ARG A 1 207 ? 14.784 -7.226 -30.916 1.00 98.00 207 ARG A O 1
ATOM 1665 N N . GLY A 1 208 ? 15.503 -7.658 -28.820 1.00 96.25 208 GLY A N 1
ATOM 1666 C CA . GLY A 1 208 ? 16.783 -6.961 -28.931 1.00 96.25 208 GLY A CA 1
ATOM 1667 C C . GLY A 1 208 ? 17.841 -7.786 -29.660 1.00 96.25 208 GLY A C 1
ATOM 1668 O O . GLY A 1 208 ? 17.560 -8.875 -30.177 1.00 96.25 208 GLY A O 1
ATOM 1669 N N . THR A 1 209 ? 19.074 -7.285 -29.672 1.00 97.75 209 THR A N 1
ATOM 1670 C CA . THR A 1 209 ? 20.231 -8.055 -30.148 1.00 97.75 209 THR A CA 1
ATOM 1671 C C . THR A 1 209 ? 20.502 -9.263 -29.247 1.00 97.75 209 THR A C 1
ATOM 1673 O O . THR A 1 209 ? 19.962 -9.393 -28.144 1.00 97.75 209 THR A O 1
ATOM 1676 N N . THR A 1 210 ? 21.364 -10.173 -29.704 1.00 97.44 210 THR A N 1
ATOM 1677 C CA . THR A 1 210 ? 21.806 -11.325 -28.904 1.00 97.44 210 THR A CA 1
ATOM 1678 C C . THR A 1 210 ? 22.379 -10.881 -27.556 1.00 97.44 210 THR A C 1
ATOM 1680 O O . THR A 1 210 ? 22.067 -11.477 -26.527 1.00 97.44 210 THR A O 1
ATOM 1683 N N . GLU A 1 211 ? 23.176 -9.814 -27.556 1.00 97.19 211 GLU A N 1
ATOM 1684 C CA . GLU A 1 211 ? 23.825 -9.245 -26.378 1.00 97.19 211 GLU A CA 1
ATOM 1685 C C . GLU A 1 211 ? 22.805 -8.609 -25.427 1.00 97.19 211 GLU A C 1
ATOM 1687 O O . GLU A 1 211 ?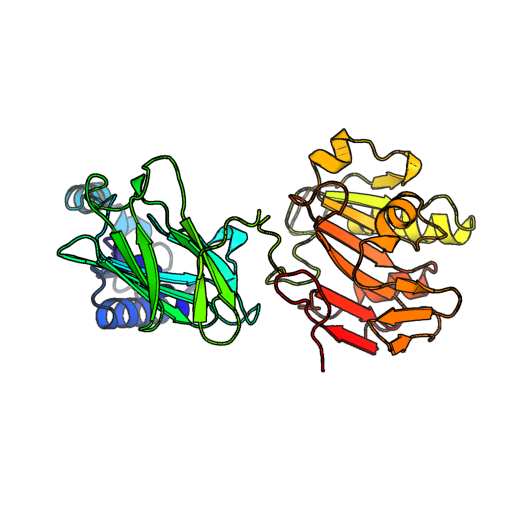 22.840 -8.887 -24.229 1.00 97.19 211 GLU A O 1
ATOM 1692 N N . GLU A 1 212 ? 21.858 -7.821 -25.947 1.00 97.62 212 GLU A N 1
ATOM 1693 C CA . GLU A 1 212 ? 20.802 -7.192 -25.140 1.00 97.62 212 GLU A CA 1
ATOM 1694 C C . GLU A 1 212 ? 19.911 -8.243 -24.465 1.00 97.62 212 GLU A C 1
ATOM 1696 O O . GLU A 1 212 ? 19.650 -8.183 -23.258 1.00 97.62 212 GLU A O 1
ATOM 1701 N N . ASN A 1 213 ? 19.481 -9.254 -25.227 1.00 98.06 213 ASN A N 1
ATOM 1702 C CA . ASN A 1 213 ? 18.643 -10.335 -24.713 1.00 98.06 213 ASN A CA 1
ATOM 1703 C C . ASN A 1 213 ? 19.398 -11.156 -23.652 1.00 98.06 213 ASN A C 1
ATOM 1705 O O . ASN A 1 213 ? 18.820 -11.533 -22.629 1.00 98.06 213 ASN A O 1
ATOM 1709 N N . ALA A 1 214 ? 20.696 -11.409 -23.862 1.00 98.00 214 ALA A N 1
ATOM 1710 C CA . ALA A 1 214 ? 21.542 -12.104 -22.896 1.00 98.00 214 ALA A CA 1
ATOM 1711 C C . ALA A 1 214 ? 21.725 -11.296 -21.600 1.00 98.00 214 ALA A C 1
ATOM 1713 O O . ALA A 1 214 ? 21.580 -11.858 -20.514 1.00 98.00 214 ALA A O 1
ATOM 1714 N N . ALA A 1 215 ? 21.974 -9.986 -21.697 1.00 97.81 215 ALA A N 1
ATOM 1715 C CA . ALA A 1 215 ? 22.130 -9.103 -20.541 1.00 97.81 215 ALA A CA 1
ATOM 1716 C C . ALA A 1 215 ? 20.848 -9.032 -19.694 1.00 97.81 215 ALA A C 1
ATOM 1718 O O . ALA A 1 215 ? 20.896 -9.162 -18.465 1.00 97.81 215 ALA A O 1
ATOM 1719 N N . ALA A 1 216 ? 19.690 -8.893 -20.347 1.00 98.25 216 ALA A N 1
ATOM 1720 C CA . ALA A 1 216 ? 18.394 -8.892 -19.676 1.00 98.25 216 ALA A CA 1
ATOM 1721 C C . ALA A 1 216 ? 18.117 -10.246 -19.004 1.00 98.25 216 ALA A C 1
ATOM 1723 O O . ALA A 1 216 ? 17.750 -10.294 -17.829 1.00 98.25 216 ALA A O 1
ATOM 1724 N N . ARG A 1 217 ? 18.349 -11.361 -19.708 1.00 98.50 217 ARG A N 1
ATOM 1725 C CA . ARG A 1 217 ? 18.151 -12.708 -19.159 1.00 98.50 217 ARG A CA 1
ATOM 1726 C C . ARG A 1 217 ? 19.048 -12.985 -17.952 1.00 98.50 217 ARG A C 1
ATOM 1728 O O . ARG A 1 217 ? 18.548 -13.433 -16.925 1.00 98.50 217 ARG A O 1
ATOM 1735 N N . GLN A 1 218 ? 20.343 -12.694 -18.047 1.00 97.94 218 GLN A N 1
ATOM 1736 C CA . GLN A 1 218 ? 21.287 -12.913 -16.948 1.00 97.94 218 GLN A CA 1
ATOM 1737 C C . GLN A 1 218 ? 20.908 -12.085 -15.711 1.00 97.94 218 GLN A C 1
ATOM 1739 O O . GLN A 1 218 ? 20.982 -12.566 -14.579 1.00 97.94 218 GLN A O 1
ATOM 1744 N N . THR A 1 219 ? 20.462 -10.845 -15.921 1.00 97.62 219 THR A N 1
ATOM 1745 C CA . THR A 1 219 ? 19.978 -9.979 -14.840 1.00 97.62 219 THR A CA 1
ATOM 1746 C C . THR A 1 219 ? 18.714 -10.555 -14.196 1.00 97.62 219 THR A C 1
ATOM 1748 O O . THR A 1 219 ? 18.634 -10.619 -12.969 1.00 97.62 219 THR A O 1
ATOM 1751 N N . ALA A 1 220 ? 17.760 -11.037 -14.998 1.00 97.50 220 ALA A N 1
ATOM 1752 C CA . ALA A 1 220 ? 16.547 -11.698 -14.518 1.00 97.50 220 ALA A CA 1
ATOM 1753 C C . ALA A 1 220 ? 16.863 -12.943 -13.669 1.00 97.50 220 ALA A C 1
ATOM 1755 O O . ALA A 1 220 ? 16.345 -13.080 -12.563 1.00 97.50 220 ALA A O 1
ATOM 1756 N N . GLU A 1 221 ? 17.756 -13.812 -14.149 1.00 96.81 221 GLU A N 1
ATOM 1757 C CA . GLU A 1 221 ? 18.214 -15.012 -13.435 1.00 96.81 221 GLU A CA 1
ATOM 1758 C C . GLU A 1 221 ? 18.898 -14.661 -12.108 1.00 96.81 221 GLU A C 1
ATOM 1760 O O . GLU A 1 221 ? 18.612 -15.278 -11.081 1.00 96.81 221 GLU A O 1
ATOM 1765 N N . ARG A 1 222 ? 19.736 -13.618 -12.089 1.00 95.06 222 ARG A N 1
ATOM 1766 C CA . ARG A 1 222 ? 20.387 -13.145 -10.861 1.00 95.06 222 ARG A CA 1
ATOM 1767 C C . ARG A 1 222 ? 19.390 -12.615 -9.829 1.00 95.06 222 ARG A C 1
ATOM 1769 O O . ARG A 1 222 ? 19.581 -12.848 -8.640 1.00 95.06 222 ARG A O 1
ATOM 1776 N N . LEU A 1 223 ? 18.356 -11.892 -10.258 1.00 92.62 223 LEU A N 1
ATOM 1777 C CA . LEU A 1 223 ? 17.327 -11.358 -9.357 1.00 92.62 223 LEU A CA 1
ATOM 1778 C C . LEU A 1 223 ? 16.371 -12.437 -8.839 1.00 92.62 223 LEU A C 1
ATOM 1780 O O . LEU A 1 223 ? 15.841 -12.305 -7.738 1.00 92.62 223 LEU A O 1
ATOM 1784 N N . ALA A 1 224 ? 16.146 -13.484 -9.630 1.00 94.31 224 ALA A N 1
ATOM 1785 C CA . ALA A 1 224 ? 15.264 -14.589 -9.286 1.00 94.31 224 ALA A CA 1
ATOM 1786 C C . ALA A 1 224 ? 15.879 -15.590 -8.296 1.00 94.31 224 ALA A C 1
ATOM 1788 O O . ALA A 1 224 ? 15.143 -16.380 -7.699 1.00 94.31 224 ALA A O 1
ATOM 1789 N N . ALA A 1 225 ? 17.205 -15.579 -8.146 1.00 92.62 225 ALA A N 1
ATOM 1790 C CA . ALA A 1 225 ? 17.937 -16.530 -7.324 1.00 92.62 225 ALA A CA 1
ATOM 1791 C C . ALA A 1 225 ? 17.649 -16.367 -5.811 1.00 92.62 225 ALA A C 1
ATOM 1793 O O . ALA A 1 225 ? 17.492 -15.238 -5.330 1.00 92.62 225 ALA A O 1
ATOM 1794 N N . PRO A 1 226 ? 17.642 -17.477 -5.044 1.00 87.81 226 PRO A N 1
ATOM 1795 C CA . PRO A 1 226 ? 17.574 -17.449 -3.585 1.00 87.81 226 PRO A CA 1
ATOM 1796 C C . PRO A 1 226 ? 18.680 -16.601 -2.947 1.00 87.81 226 PRO A C 1
ATOM 1798 O O . PRO A 1 226 ? 19.768 -16.434 -3.504 1.00 87.81 226 PRO A O 1
ATOM 1801 N N . ASN A 1 227 ? 18.432 -16.106 -1.735 1.00 82.31 227 ASN A N 1
ATOM 1802 C CA . ASN A 1 227 ? 19.426 -15.381 -0.945 1.00 82.31 227 ASN A CA 1
ATOM 1803 C C . ASN A 1 227 ? 19.403 -15.812 0.529 1.00 82.31 227 ASN A C 1
ATOM 1805 O O . ASN A 1 227 ? 18.549 -16.582 0.953 1.00 82.31 227 ASN A O 1
ATOM 1809 N N . GLN A 1 228 ? 20.329 -15.272 1.326 1.00 79.88 228 GLN A N 1
ATOM 1810 C CA . GLN A 1 228 ? 20.503 -15.612 2.746 1.00 79.88 228 GLN A CA 1
ATOM 1811 C C . GLN A 1 228 ? 19.252 -15.432 3.627 1.00 79.88 228 GLN A C 1
ATOM 1813 O O . GLN A 1 228 ? 19.180 -16.021 4.700 1.00 79.88 228 GLN A O 1
ATOM 1818 N N . ASN A 1 229 ? 18.281 -14.623 3.192 1.00 74.12 229 ASN A N 1
ATOM 1819 C CA . ASN A 1 229 ? 17.053 -14.340 3.933 1.00 74.12 229 ASN A CA 1
ATOM 1820 C C . ASN A 1 229 ? 15.822 -15.053 3.351 1.00 74.12 229 ASN A C 1
ATOM 1822 O O . ASN A 1 229 ? 14.808 -15.161 4.037 1.00 74.12 229 ASN A O 1
ATOM 1826 N N . VAL A 1 230 ? 15.871 -15.480 2.084 1.00 74.69 230 VAL A N 1
ATOM 1827 C C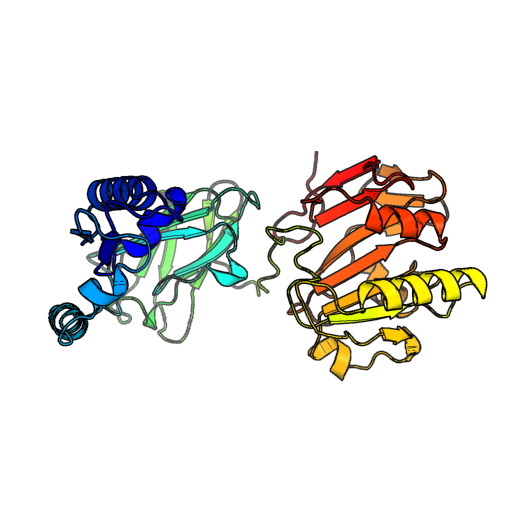A . VAL A 1 230 ? 14.725 -16.035 1.351 1.00 74.69 230 VAL A CA 1
ATOM 1828 C C . VAL A 1 230 ? 15.191 -17.180 0.455 1.00 74.69 230 VAL A C 1
ATOM 1830 O O . VAL A 1 230 ? 15.846 -16.951 -0.564 1.00 74.69 230 VAL A O 1
ATOM 1833 N N . ASP A 1 231 ? 14.790 -18.402 0.806 1.00 86.69 231 ASP A N 1
ATOM 1834 C CA . ASP A 1 231 ? 15.071 -19.622 0.041 1.00 86.69 231 ASP A CA 1
ATOM 1835 C C . ASP A 1 231 ? 13.955 -19.918 -0.981 1.00 86.69 231 ASP A C 1
ATOM 1837 O O . ASP A 1 231 ? 13.239 -20.915 -0.902 1.00 86.69 231 ASP A O 1
ATOM 1841 N N . ILE A 1 232 ? 13.726 -18.975 -1.903 1.00 86.94 232 ILE A N 1
ATOM 1842 C CA . ILE A 1 232 ? 12.733 -19.093 -2.982 1.00 86.94 232 ILE A CA 1
ATOM 1843 C C . ILE A 1 232 ? 13.421 -18.790 -4.310 1.00 86.94 232 ILE A C 1
ATOM 1845 O O . ILE A 1 232 ? 14.009 -17.722 -4.474 1.00 86.94 232 ILE A O 1
ATOM 1849 N N . LEU A 1 233 ? 13.301 -19.710 -5.269 1.00 90.50 233 LEU A N 1
ATOM 1850 C CA . LEU A 1 233 ? 13.677 -19.484 -6.663 1.00 90.50 233 LEU A CA 1
ATOM 1851 C C . LEU A 1 233 ? 12.453 -18.983 -7.439 1.00 90.50 233 LEU A C 1
ATOM 1853 O O . LEU A 1 233 ? 11.487 -19.726 -7.629 1.00 90.50 233 LEU A O 1
ATOM 1857 N N . PHE A 1 234 ? 12.490 -17.731 -7.889 1.00 95.12 234 PHE A N 1
ATOM 1858 C CA . PHE A 1 234 ? 11.393 -17.153 -8.666 1.00 95.12 234 PHE A CA 1
ATOM 1859 C C . PHE A 1 234 ? 11.454 -17.587 -10.141 1.00 95.12 234 PHE A C 1
ATOM 1861 O O . PHE A 1 234 ? 12.540 -17.826 -10.673 1.00 95.12 234 PHE A O 1
ATOM 1868 N N . PRO A 1 235 ? 10.313 -17.684 -10.847 1.00 97.19 235 PRO A N 1
ATOM 1869 C CA . PRO A 1 235 ? 10.321 -18.016 -12.265 1.00 97.19 235 PRO A CA 1
ATOM 1870 C C . PRO A 1 235 ? 10.971 -16.914 -13.108 1.00 97.19 235 PRO A C 1
ATOM 1872 O O . PRO A 1 235 ? 10.690 -15.726 -12.929 1.00 97.19 235 PRO A O 1
ATOM 1875 N N . VAL A 1 236 ? 11.771 -17.336 -14.087 1.00 98.38 236 VAL A N 1
ATOM 1876 C CA . VAL A 1 236 ? 12.291 -16.486 -15.162 1.00 98.38 236 VAL A CA 1
ATOM 1877 C C . VAL A 1 236 ? 11.685 -16.954 -16.478 1.00 98.38 236 VAL A C 1
ATOM 1879 O O . VAL A 1 236 ? 11.773 -18.136 -16.815 1.00 98.38 236 VAL A O 1
ATOM 1882 N N . LYS A 1 237 ? 11.060 -16.045 -17.224 1.00 98.62 237 LYS A N 1
ATOM 1883 C CA . LYS A 1 237 ? 10.409 -16.343 -18.505 1.00 98.62 237 LYS A CA 1
ATOM 1884 C C . LYS A 1 237 ? 10.834 -15.343 -19.577 1.00 98.62 237 LYS A C 1
ATOM 1886 O O . LYS A 1 237 ? 11.139 -14.193 -19.281 1.00 98.62 237 LYS A O 1
ATOM 1891 N N . ALA A 1 238 ? 10.849 -15.788 -20.829 1.00 98.69 238 ALA A N 1
ATOM 1892 C CA . ALA A 1 238 ? 10.857 -14.863 -21.957 1.00 98.69 238 ALA A CA 1
ATOM 1893 C C . ALA A 1 238 ? 9.511 -14.126 -22.012 1.00 98.69 238 ALA A C 1
ATOM 1895 O O . ALA A 1 238 ? 8.477 -14.707 -21.676 1.00 98.69 238 ALA A O 1
ATOM 1896 N N . ASP A 1 239 ? 9.510 -12.882 -22.474 1.00 98.44 239 ASP A N 1
ATOM 1897 C CA . ASP A 1 239 ? 8.303 -12.086 -22.733 1.00 98.44 239 ASP A CA 1
ATOM 1898 C C . ASP A 1 239 ? 7.258 -12.821 -23.594 1.00 98.44 239 ASP A C 1
ATOM 1900 O O . ASP A 1 239 ? 6.069 -12.802 -23.285 1.00 98.44 239 ASP A O 1
ATOM 1904 N N . THR A 1 240 ? 7.706 -13.562 -24.606 1.00 98.06 240 THR A N 1
ATOM 1905 C CA . THR A 1 240 ? 6.878 -14.396 -25.493 1.00 98.06 240 THR A CA 1
ATOM 1906 C C . THR A 1 240 ? 6.298 -15.649 -24.828 1.00 98.06 240 THR A C 1
ATOM 1908 O O . THR A 1 240 ? 5.389 -16.266 -25.380 1.00 98.06 240 THR A O 1
ATOM 1911 N N . ALA A 1 241 ? 6.793 -16.031 -23.647 1.00 98.31 241 ALA A N 1
ATOM 1912 C CA . ALA A 1 241 ? 6.329 -17.190 -22.882 1.00 98.31 241 ALA A CA 1
ATOM 1913 C C . ALA A 1 241 ? 5.384 -16.816 -21.723 1.00 98.31 241 ALA A C 1
ATOM 1915 O O . ALA A 1 241 ? 4.938 -17.702 -20.987 1.00 98.31 241 ALA A O 1
ATOM 1916 N N . ILE A 1 242 ? 5.091 -15.524 -21.534 1.00 98.44 242 ILE A N 1
ATOM 1917 C CA . ILE A 1 242 ? 4.127 -15.060 -20.534 1.00 98.44 242 ILE A CA 1
ATOM 1918 C C . ILE A 1 242 ? 2.706 -15.385 -20.991 1.00 98.44 242 ILE A C 1
ATOM 1920 O O . ILE A 1 242 ? 2.292 -15.056 -22.100 1.00 98.44 242 ILE A O 1
ATOM 1924 N N . THR A 1 243 ? 1.948 -16.027 -20.106 1.00 98.25 243 THR A N 1
ATOM 1925 C CA . THR A 1 243 ? 0.552 -16.411 -20.341 1.00 98.25 243 THR A CA 1
ATOM 1926 C C . THR A 1 243 ? -0.422 -15.498 -19.592 1.00 98.25 243 THR A C 1
ATOM 1928 O O . THR A 1 243 ? -0.056 -14.839 -18.620 1.00 98.25 243 THR A O 1
ATOM 1931 N N . GLU A 1 244 ? -1.704 -15.521 -19.963 1.00 97.38 244 GLU A N 1
ATOM 1932 C CA . GLU A 1 244 ? -2.762 -14.817 -19.214 1.00 97.38 244 GLU A CA 1
ATOM 1933 C C . GLU A 1 244 ? -2.880 -15.314 -17.758 1.00 97.38 244 GLU A C 1
ATOM 1935 O O . GLU A 1 244 ? -3.163 -14.542 -16.844 1.00 97.38 244 GLU A O 1
ATOM 1940 N N . ARG A 1 245 ? -2.570 -16.595 -17.498 1.00 97.44 245 ARG A N 1
ATOM 1941 C CA . ARG A 1 245 ? -2.500 -17.129 -16.127 1.00 97.44 245 ARG A CA 1
ATOM 1942 C C . ARG A 1 245 ? -1.365 -16.493 -15.323 1.00 97.44 245 ARG A C 1
ATOM 1944 O O . ARG A 1 245 ? -1.535 -16.251 -14.129 1.00 97.44 245 ARG A O 1
ATOM 1951 N N . ASP A 1 246 ? -0.220 -16.244 -15.951 1.00 97.81 246 ASP A N 1
ATOM 1952 C CA . ASP A 1 246 ? 0.906 -15.572 -15.299 1.00 97.81 246 ASP A CA 1
ATOM 1953 C C . ASP A 1 246 ? 0.521 -14.134 -14.920 1.00 97.81 246 ASP A C 1
ATOM 1955 O O . ASP A 1 246 ? 0.667 -13.757 -13.760 1.00 97.81 246 ASP A O 1
ATOM 1959 N N . ILE A 1 247 ? -0.081 -13.387 -15.856 1.00 96.69 247 ILE A N 1
ATOM 1960 C CA . ILE A 1 247 ? -0.592 -12.018 -15.640 1.00 96.69 247 ILE A CA 1
ATOM 1961 C C . ILE A 1 247 ? -1.617 -11.964 -14.491 1.00 96.69 247 ILE A C 1
ATOM 1963 O O . ILE A 1 247 ? -1.636 -11.017 -13.704 1.00 96.69 247 ILE A O 1
ATOM 1967 N N . ALA A 1 248 ? -2.469 -12.984 -14.364 1.00 94.38 248 ALA A N 1
ATOM 1968 C CA . ALA A 1 248 ? -3.473 -13.049 -13.304 1.00 94.38 248 ALA A CA 1
ATOM 1969 C C . ALA A 1 248 ? -2.884 -13.366 -11.912 1.00 94.38 248 ALA A C 1
ATOM 1971 O O . ALA A 1 248 ? -3.431 -12.951 -10.886 1.00 94.38 248 ALA A O 1
ATOM 1972 N N . SER A 1 249 ? -1.790 -14.131 -11.851 1.00 93.62 249 SER A N 1
ATOM 1973 C CA . SER A 1 249 ? -1.321 -14.759 -10.605 1.00 93.62 249 SER A CA 1
ATOM 1974 C C . SER A 1 249 ? -0.043 -14.174 -10.008 1.00 93.62 249 SER A C 1
ATOM 1976 O O . SER A 1 249 ? 0.265 -14.509 -8.864 1.00 93.62 249 SER A O 1
ATOM 1978 N N . ALA A 1 250 ? 0.677 -13.311 -10.725 1.00 93.25 250 ALA A N 1
ATOM 1979 C CA . ALA A 1 250 ? 1.961 -12.780 -10.280 1.00 93.25 250 ALA A CA 1
ATOM 1980 C C . ALA A 1 250 ? 2.146 -11.299 -10.625 1.00 93.25 250 ALA A C 1
ATOM 1982 O O . ALA A 1 250 ? 1.623 -10.815 -11.631 1.00 93.25 250 ALA A O 1
ATOM 1983 N N . ASP A 1 251 ? 2.967 -10.617 -9.830 1.00 93.31 251 ASP A N 1
ATOM 1984 C CA . ASP A 1 251 ? 3.572 -9.357 -10.255 1.00 93.31 251 ASP A CA 1
ATOM 1985 C C . ASP A 1 251 ? 4.606 -9.629 -11.356 1.00 93.31 251 ASP A C 1
ATOM 1987 O O . ASP A 1 251 ? 5.316 -10.644 -11.342 1.00 93.31 251 ASP A O 1
ATOM 1991 N N . LEU A 1 252 ? 4.708 -8.728 -12.330 1.00 96.12 252 LEU A N 1
ATOM 1992 C CA . LEU A 1 252 ? 5.610 -8.902 -13.469 1.00 96.12 252 LEU A CA 1
ATOM 1993 C C . LEU A 1 252 ? 6.785 -7.936 -13.384 1.00 96.12 252 LEU A C 1
ATOM 1995 O O . LEU A 1 252 ? 6.600 -6.724 -13.343 1.00 96.12 252 LEU A O 1
ATOM 1999 N N . ILE A 1 253 ? 8.006 -8.465 -13.415 1.00 97.56 253 ILE A N 1
ATOM 2000 C CA . ILE A 1 253 ? 9.227 -7.656 -13.471 1.00 97.56 253 ILE A CA 1
ATOM 2001 C C . ILE A 1 253 ? 9.761 -7.730 -14.899 1.00 97.56 253 ILE A C 1
ATOM 2003 O O . ILE A 1 253 ? 10.290 -8.762 -15.306 1.00 97.56 253 ILE A O 1
ATOM 2007 N N . LEU A 1 254 ? 9.579 -6.671 -15.681 1.00 98.38 254 LEU A N 1
ATOM 2008 C CA . LEU A 1 254 ? 9.948 -6.618 -17.093 1.00 98.38 254 LEU A CA 1
ATOM 2009 C C . LEU A 1 254 ? 11.339 -6.005 -17.249 1.00 98.38 254 LEU A C 1
ATOM 2011 O O . LEU A 1 254 ? 11.571 -4.873 -16.829 1.00 98.38 254 LEU A O 1
ATOM 2015 N N . LEU A 1 255 ? 12.251 -6.742 -17.878 1.00 98.56 255 LEU A N 1
ATOM 2016 C CA . LEU A 1 255 ? 13.591 -6.277 -18.216 1.00 98.56 255 LEU A CA 1
ATOM 2017 C C . LEU A 1 255 ? 13.660 -5.949 -19.705 1.00 98.56 255 LEU A C 1
ATOM 2019 O O . LEU A 1 255 ? 13.221 -6.748 -20.543 1.00 98.56 255 LEU A O 1
ATOM 2023 N N . GLY A 1 256 ? 14.229 -4.788 -20.018 1.00 97.75 256 GLY A N 1
ATOM 2024 C CA . GLY A 1 256 ? 14.344 -4.281 -21.381 1.00 97.75 256 GLY A CA 1
ATOM 2025 C C . GLY A 1 256 ? 13.568 -2.986 -21.604 1.00 97.75 256 GLY A C 1
ATOM 2026 O O . GLY A 1 256 ? 13.090 -2.339 -20.677 1.00 97.75 256 GLY A O 1
ATOM 2027 N N . THR A 1 257 ? 13.409 -2.625 -22.869 1.00 97.12 257 THR A N 1
ATOM 2028 C CA . THR A 1 257 ? 12.669 -1.449 -23.341 1.00 97.12 257 THR A CA 1
ATOM 2029 C C . THR A 1 257 ? 11.484 -1.911 -24.201 1.00 97.12 257 THR A C 1
ATOM 2031 O O . THR A 1 257 ? 11.392 -3.095 -24.534 1.00 97.12 257 THR A O 1
ATOM 2034 N N . PRO A 1 258 ? 10.569 -1.021 -24.627 1.00 97.75 258 PRO A N 1
ATOM 2035 C CA . PRO A 1 258 ? 9.500 -1.386 -25.560 1.00 97.75 258 PRO A CA 1
ATOM 2036 C C . PRO A 1 258 ? 10.001 -1.966 -26.893 1.00 97.75 258 PRO A C 1
ATOM 2038 O O . PRO A 1 258 ? 9.264 -2.677 -27.573 1.00 97.75 258 PRO A O 1
ATOM 2041 N N . THR A 1 259 ? 11.243 -1.678 -27.293 1.00 97.25 259 THR A N 1
ATOM 2042 C CA . THR A 1 259 ? 11.825 -2.247 -28.515 1.00 97.25 259 THR A CA 1
ATOM 2043 C C . THR A 1 259 ? 12.363 -3.658 -28.292 1.00 97.25 259 THR A C 1
ATOM 2045 O O . THR A 1 259 ? 12.262 -4.479 -29.202 1.00 97.25 259 THR A O 1
ATOM 2048 N N . THR A 1 260 ? 12.866 -3.974 -27.092 1.00 97.94 260 THR A N 1
ATOM 2049 C CA . THR A 1 260 ? 13.477 -5.279 -26.784 1.00 97.94 260 THR A CA 1
ATOM 2050 C C . THR A 1 260 ? 12.530 -6.261 -26.087 1.00 97.94 260 THR A C 1
ATOM 2052 O O . THR A 1 260 ? 12.709 -7.470 -26.228 1.00 97.94 260 THR A O 1
ATOM 2055 N N . ASN A 1 261 ? 11.487 -5.778 -25.403 1.00 98.62 261 ASN A N 1
ATOM 2056 C CA . ASN A 1 261 ? 10.507 -6.571 -24.658 1.00 98.62 261 ASN A CA 1
ATOM 2057 C C . ASN A 1 261 ? 9.077 -6.312 -25.177 1.00 98.62 261 ASN A C 1
ATOM 2059 O O . ASN A 1 261 ? 8.509 -5.232 -25.017 1.00 98.62 261 ASN A O 1
ATOM 2063 N N . SER A 1 262 ? 8.482 -7.323 -25.811 1.00 98.19 262 SER A N 1
ATOM 2064 C CA . SER A 1 262 ? 7.149 -7.284 -26.428 1.00 98.19 262 SER A CA 1
ATOM 2065 C C . SER A 1 262 ? 6.013 -7.050 -25.435 1.00 98.19 262 SER A C 1
ATOM 2067 O O . SER A 1 262 ? 5.037 -6.377 -25.773 1.00 98.19 262 SER A O 1
ATOM 2069 N N . LEU A 1 263 ? 6.139 -7.553 -24.206 1.00 97.75 263 LEU A N 1
ATOM 2070 C CA . LEU A 1 263 ? 5.132 -7.347 -23.174 1.00 97.75 263 LEU A CA 1
ATOM 2071 C C . LEU A 1 263 ? 5.158 -5.904 -22.666 1.00 97.75 263 LEU A C 1
ATOM 2073 O O . LEU A 1 263 ? 4.101 -5.297 -22.505 1.00 97.75 263 LEU A O 1
ATOM 2077 N N . LEU A 1 264 ? 6.355 -5.325 -22.508 1.00 98.25 264 LEU A N 1
ATOM 2078 C CA . LEU A 1 264 ? 6.505 -3.900 -22.217 1.00 98.25 264 LEU A CA 1
ATOM 2079 C C . LEU A 1 264 ? 5.960 -3.042 -23.365 1.00 98.25 264 LEU A C 1
ATOM 2081 O O . LEU A 1 264 ? 5.230 -2.088 -23.115 1.00 98.25 264 LEU A O 1
ATOM 2085 N N . ALA A 1 265 ? 6.223 -3.415 -24.620 1.00 98.06 265 ALA A N 1
ATOM 2086 C CA . ALA A 1 265 ? 5.652 -2.735 -25.784 1.00 98.06 265 ALA A CA 1
ATOM 2087 C C . ALA A 1 265 ? 4.114 -2.689 -25.744 1.00 98.06 265 ALA A C 1
ATOM 2089 O O . ALA A 1 265 ? 3.523 -1.651 -26.024 1.00 98.06 265 ALA A O 1
ATOM 2090 N N . ARG A 1 266 ? 3.465 -3.793 -25.343 1.00 97.44 266 ARG A N 1
ATOM 2091 C CA . ARG A 1 266 ? 1.998 -3.910 -25.244 1.00 97.44 266 ARG A CA 1
ATOM 2092 C C . ARG A 1 266 ? 1.384 -2.941 -24.228 1.00 97.44 266 ARG A C 1
ATOM 2094 O O . ARG A 1 266 ? 0.254 -2.503 -24.425 1.00 97.44 266 ARG A O 1
ATOM 2101 N N . ILE A 1 267 ? 2.093 -2.633 -23.141 1.00 97.19 267 ILE A N 1
ATOM 2102 C CA . ILE A 1 267 ? 1.587 -1.772 -22.057 1.00 97.19 267 ILE A CA 1
ATOM 2103 C C . ILE A 1 267 ? 2.163 -0.354 -22.080 1.00 97.19 267 ILE A C 1
ATOM 2105 O O . ILE A 1 267 ? 1.721 0.485 -21.298 1.00 97.19 267 ILE A O 1
ATOM 2109 N N . HIS A 1 268 ? 3.139 -0.079 -22.952 1.00 96.94 268 HIS A N 1
ATOM 2110 C CA . HIS A 1 268 ? 3.938 1.148 -22.921 1.00 96.94 268 HIS A CA 1
ATOM 2111 C C . HIS A 1 268 ? 3.081 2.408 -22.949 1.00 96.94 268 HIS A C 1
ATOM 2113 O O . HIS A 1 268 ? 3.322 3.272 -22.118 1.00 96.94 268 HIS A O 1
ATOM 2119 N N . ASP A 1 269 ? 2.044 2.478 -23.786 1.00 95.62 269 ASP A N 1
ATOM 2120 C CA . ASP A 1 269 ? 1.162 3.650 -23.923 1.00 95.62 269 ASP A CA 1
ATOM 2121 C C . ASP A 1 269 ? 0.271 3.939 -22.704 1.00 95.62 269 ASP A C 1
ATOM 2123 O O . ASP A 1 269 ? -0.363 4.992 -22.633 1.00 95.62 269 ASP A O 1
ATOM 2127 N N . GLN A 1 270 ? 0.231 3.034 -21.725 1.00 94.31 270 GLN A N 1
ATOM 2128 C CA . GLN A 1 270 ? -0.569 3.169 -20.504 1.00 94.31 270 GLN A CA 1
ATOM 2129 C C . GLN A 1 270 ? 0.275 3.552 -19.281 1.00 94.31 270 GLN A C 1
ATOM 2131 O O . GLN A 1 270 ? -0.277 3.842 -18.225 1.00 94.31 270 GLN A O 1
ATOM 2136 N N . LEU A 1 271 ? 1.606 3.573 -19.409 1.00 94.00 271 LEU A N 1
ATOM 2137 C CA . LEU A 1 271 ? 2.506 3.952 -18.316 1.00 94.00 271 LEU A CA 1
ATOM 2138 C C . LEU A 1 271 ? 2.581 5.489 -18.154 1.00 94.00 271 LEU A C 1
ATOM 2140 O O . LEU A 1 271 ? 2.160 6.218 -19.051 1.00 94.00 271 LEU A O 1
ATOM 2144 N N . PRO A 1 272 ? 3.124 6.027 -17.056 1.00 92.31 272 PRO A N 1
ATOM 2145 C CA . PRO A 1 272 ? 3.334 7.472 -16.901 1.00 92.31 272 PRO A CA 1
ATOM 2146 C C . PRO A 1 272 ? 4.686 7.968 -17.449 1.00 92.31 272 PRO A C 1
ATOM 2148 O O . PRO A 1 272 ? 4.835 9.157 -17.716 1.00 92.31 272 PRO A O 1
ATOM 2151 N N . ILE A 1 273 ? 5.663 7.072 -17.631 1.00 95.81 273 ILE A N 1
ATOM 2152 C CA . ILE A 1 273 ? 7.003 7.372 -18.162 1.00 95.81 273 ILE A CA 1
ATOM 2153 C C . ILE A 1 273 ? 7.163 6.691 -19.520 1.00 95.81 273 ILE A C 1
ATOM 2155 O O . ILE A 1 273 ? 6.792 5.525 -19.690 1.00 95.81 273 ILE A O 1
ATOM 2159 N N . ARG A 1 274 ? 7.707 7.420 -20.499 1.00 95.19 274 ARG A N 1
ATOM 2160 C CA . ARG A 1 274 ? 7.788 6.979 -21.896 1.00 95.19 274 ARG A CA 1
ATOM 2161 C C . ARG A 1 274 ? 9.234 6.834 -22.341 1.00 95.19 274 ARG A C 1
ATOM 2163 O O . ARG A 1 274 ? 9.971 7.806 -22.376 1.00 95.19 274 ARG A O 1
ATOM 2170 N N . PHE A 1 275 ? 9.613 5.648 -22.803 1.00 95.69 275 PHE A N 1
ATOM 2171 C CA . PHE A 1 275 ? 10.769 5.511 -23.694 1.00 95.69 275 PHE A CA 1
ATOM 2172 C C . PHE A 1 275 ? 10.503 6.214 -25.030 1.00 95.69 275 PHE A C 1
ATOM 2174 O O . PHE A 1 275 ? 9.443 6.016 -25.630 1.00 95.69 275 PHE A O 1
ATOM 2181 N N . ARG A 1 276 ? 11.471 7.004 -25.485 1.00 93.00 276 ARG A N 1
ATOM 2182 C CA . ARG A 1 276 ? 11.554 7.609 -26.815 1.00 93.00 276 ARG A CA 1
ATOM 2183 C C . ARG A 1 276 ? 12.816 7.104 -27.517 1.00 93.00 276 ARG A C 1
ATOM 2185 O O . ARG A 1 276 ? 13.640 6.423 -26.912 1.00 93.00 276 ARG A O 1
ATOM 2192 N N . ALA A 1 277 ? 12.954 7.412 -28.803 1.00 86.88 277 ALA A N 1
ATOM 2193 C CA . ALA A 1 277 ? 14.132 7.014 -29.578 1.00 86.88 277 ALA A CA 1
ATOM 2194 C C . ALA A 1 277 ? 15.426 7.685 -29.079 1.00 86.88 277 ALA A C 1
ATOM 2196 O O . ALA A 1 277 ? 16.508 7.138 -29.256 1.00 86.88 277 ALA A O 1
ATOM 2197 N N . ASP A 1 278 ? 15.297 8.859 -28.463 1.00 88.88 278 ASP A N 1
ATOM 2198 C CA . ASP A 1 278 ? 16.368 9.744 -28.014 1.00 88.88 278 ASP A CA 1
ATOM 2199 C C . ASP A 1 278 ? 16.523 9.800 -26.484 1.00 88.88 278 ASP A C 1
ATOM 2201 O O . ASP A 1 278 ? 17.334 10.575 -25.988 1.00 88.88 278 ASP A O 1
ATOM 2205 N N . GLY A 1 279 ? 15.772 8.993 -25.724 1.00 93.25 279 GLY A N 1
ATOM 2206 C CA . GLY A 1 279 ? 15.897 8.957 -24.267 1.00 93.25 279 GLY A CA 1
ATOM 2207 C C . GLY A 1 279 ? 14.657 8.465 -23.524 1.00 93.25 279 GLY A C 1
ATOM 2208 O O . GLY A 1 279 ? 13.725 7.901 -24.099 1.00 93.25 279 GLY A O 1
ATOM 2209 N N . ILE A 1 280 ? 14.638 8.693 -22.214 1.00 96.94 280 ILE A N 1
ATOM 2210 C CA . ILE A 1 280 ? 13.511 8.401 -21.325 1.00 96.94 280 ILE A CA 1
ATOM 2211 C C . ILE A 1 280 ? 12.815 9.723 -20.995 1.00 96.94 280 ILE A C 1
ATOM 2213 O O . ILE A 1 280 ? 13.443 10.648 -20.491 1.00 96.94 280 ILE A O 1
ATOM 2217 N N . ALA A 1 281 ? 11.520 9.823 -21.280 1.00 95.88 281 ALA A N 1
ATOM 2218 C CA . ALA A 1 281 ? 10.717 11.010 -21.020 1.00 95.88 281 ALA A CA 1
ATOM 2219 C C . ALA A 1 281 ? 9.893 10.862 -19.734 1.00 95.88 281 ALA A C 1
ATOM 2221 O O . ALA A 1 281 ? 9.081 9.935 -19.607 1.00 95.88 281 ALA A O 1
ATOM 2222 N N . VAL A 1 282 ? 10.072 11.810 -18.814 1.00 95.38 282 VAL A N 1
ATOM 2223 C CA . VAL A 1 282 ? 9.303 11.952 -17.572 1.00 95.38 282 VAL A CA 1
ATOM 2224 C C . VAL A 1 282 ? 8.549 13.277 -17.653 1.00 95.38 282 VAL A C 1
ATOM 2226 O O . VAL A 1 282 ? 9.113 14.346 -17.444 1.00 95.38 282 VAL A O 1
ATOM 2229 N N . GLY A 1 283 ? 7.265 13.215 -18.007 1.00 90.69 283 GLY A N 1
ATOM 2230 C CA . GLY A 1 283 ? 6.481 14.417 -18.291 1.00 90.69 283 GLY A CA 1
ATOM 2231 C C . GLY A 1 283 ? 7.029 15.130 -19.527 1.00 90.69 283 GLY A C 1
ATOM 2232 O O . GLY A 1 283 ? 7.139 14.515 -20.591 1.00 90.69 283 GLY A O 1
ATOM 2233 N N . ASP A 1 284 ? 7.383 16.404 -19.370 1.00 90.06 284 ASP A N 1
ATOM 2234 C CA . ASP A 1 284 ? 7.960 17.228 -20.438 1.00 90.06 284 ASP A CA 1
ATOM 2235 C C . ASP A 1 284 ? 9.498 17.149 -20.500 1.00 90.06 284 ASP A C 1
ATOM 2237 O O . ASP A 1 284 ? 10.102 17.625 -21.463 1.00 90.06 284 ASP A O 1
ATOM 2241 N N . GLU A 1 285 ? 10.143 16.527 -19.507 1.00 94.75 285 GLU A N 1
ATOM 2242 C CA . GLU A 1 285 ? 11.599 16.383 -19.446 1.00 94.75 285 GLU A CA 1
ATOM 2243 C C . GLU A 1 285 ? 12.074 15.115 -20.163 1.00 94.75 285 GLU A C 1
ATOM 2245 O O . GLU A 1 285 ? 11.465 14.047 -20.051 1.00 94.75 285 GLU A O 1
ATOM 2250 N N . LEU A 1 286 ? 13.190 15.230 -20.889 1.00 95.88 286 LEU A N 1
ATOM 2251 C CA . LEU A 1 286 ? 13.839 14.131 -21.601 1.00 95.88 286 LEU A CA 1
ATOM 2252 C C . LEU A 1 286 ? 15.235 13.882 -21.027 1.00 95.88 286 LEU A C 1
ATOM 2254 O O . LEU A 1 286 ? 16.062 14.790 -20.964 1.00 95.88 286 LEU A O 1
ATOM 2258 N N . PHE A 1 287 ? 15.507 12.628 -20.683 1.00 95.88 287 PHE A N 1
ATOM 2259 C CA . PHE A 1 287 ? 16.789 12.163 -20.166 1.00 95.88 287 PHE A CA 1
ATOM 2260 C C . PHE A 1 287 ? 17.469 11.287 -21.218 1.00 95.88 287 PHE A C 1
ATOM 2262 O O . PHE A 1 287 ? 16.937 10.244 -21.592 1.00 95.88 287 PHE A O 1
ATOM 2269 N N . ALA A 1 288 ? 18.622 11.740 -21.712 1.00 94.31 288 ALA A N 1
ATOM 2270 C CA . ALA A 1 288 ? 19.310 11.168 -22.872 1.00 94.31 288 ALA A CA 1
ATOM 2271 C C . ALA A 1 288 ? 20.762 10.743 -22.571 1.00 94.31 288 ALA A C 1
ATOM 2273 O O . ALA A 1 288 ? 21.565 10.609 -23.493 1.00 94.31 288 ALA A O 1
ATOM 2274 N N . GLU A 1 289 ? 21.140 10.579 -21.294 1.00 92.12 289 GLU A N 1
ATOM 2275 C CA . GLU A 1 289 ? 22.485 10.073 -20.980 1.00 92.12 289 GLU A CA 1
ATOM 2276 C C . GLU A 1 289 ? 22.584 8.586 -21.371 1.00 92.12 289 GLU A C 1
ATOM 2278 O O . GLU A 1 289 ? 21.615 7.828 -21.284 1.00 92.12 289 GLU A O 1
ATOM 2283 N N . GLU A 1 290 ? 23.769 8.148 -21.792 1.00 89.94 290 GLU A N 1
ATOM 2284 C CA . GLU A 1 290 ? 23.999 6.749 -22.154 1.00 89.94 290 GLU A CA 1
ATOM 2285 C C . GLU A 1 290 ? 23.951 5.821 -20.932 1.00 89.94 290 GLU A C 1
ATOM 2287 O O . GLU A 1 290 ? 24.316 6.197 -19.817 1.00 89.94 290 GLU A O 1
ATOM 2292 N N . ASN A 1 291 ? 23.561 4.562 -21.159 1.00 90.19 291 ASN A N 1
ATOM 2293 C CA . ASN A 1 291 ? 23.546 3.500 -20.144 1.00 90.19 291 ASN A CA 1
ATOM 2294 C C . ASN A 1 291 ? 22.717 3.821 -18.887 1.00 90.19 291 ASN A C 1
ATOM 2296 O O . ASN A 1 291 ? 22.985 3.287 -17.809 1.00 90.19 291 ASN A O 1
ATOM 2300 N N . GLN A 1 292 ? 21.695 4.665 -19.019 1.00 94.31 292 GLN A N 1
ATOM 2301 C CA . GLN A 1 292 ? 20.725 4.894 -17.956 1.00 94.31 292 GLN A CA 1
ATOM 2302 C C . GLN A 1 292 ? 19.828 3.669 -17.741 1.00 94.31 292 GLN A C 1
ATOM 2304 O O . GLN A 1 292 ? 19.495 2.945 -18.680 1.00 94.31 292 GLN A O 1
ATOM 2309 N N . LEU A 1 293 ? 19.409 3.468 -16.493 1.00 96.81 293 LEU A N 1
ATOM 2310 C CA . LEU A 1 293 ? 18.414 2.471 -16.113 1.00 96.81 293 LEU A CA 1
ATOM 2311 C C . LEU A 1 293 ? 17.161 3.175 -15.598 1.00 96.81 293 LEU A C 1
ATOM 2313 O O . LEU A 1 293 ? 17.212 3.841 -14.565 1.00 96.81 293 LEU A O 1
ATOM 2317 N N . LEU A 1 294 ? 16.025 2.979 -16.266 1.00 97.50 294 LEU A N 1
ATOM 2318 C CA . LEU A 1 294 ? 14.729 3.288 -15.665 1.00 97.50 294 LEU A CA 1
ATOM 2319 C C . LEU A 1 294 ? 14.367 2.183 -14.672 1.00 97.50 294 LEU A C 1
ATOM 2321 O O . LEU A 1 294 ? 14.281 1.017 -15.047 1.00 97.50 294 LEU A O 1
ATOM 2325 N N . VAL A 1 295 ? 14.074 2.548 -13.432 1.00 95.50 295 VAL A N 1
ATOM 2326 C CA . VAL A 1 295 ? 13.303 1.706 -12.516 1.00 95.50 295 VAL A CA 1
ATOM 2327 C C . VAL A 1 295 ? 11.947 2.362 -12.311 1.00 95.50 295 VAL A C 1
ATOM 2329 O O . VAL A 1 295 ? 11.871 3.554 -12.029 1.00 95.50 295 VAL A O 1
ATOM 2332 N N . LEU A 1 296 ? 10.868 1.616 -12.523 1.00 94.50 296 LEU A N 1
ATOM 2333 C CA . LEU A 1 296 ? 9.496 2.118 -12.431 1.00 94.50 296 LEU A CA 1
ATOM 2334 C C . LEU A 1 296 ? 8.598 1.009 -11.900 1.00 94.50 296 LEU A C 1
ATOM 2336 O O . LEU A 1 296 ? 8.587 -0.072 -12.475 1.00 94.50 296 LEU A O 1
ATOM 2340 N N . ILE A 1 297 ? 7.801 1.284 -10.872 1.00 91.75 297 ILE A N 1
ATOM 2341 C CA . ILE A 1 297 ? 6.679 0.428 -10.472 1.00 91.75 297 ILE A CA 1
ATOM 2342 C C . ILE A 1 297 ? 5.358 1.089 -10.875 1.00 91.75 297 ILE A C 1
ATOM 2344 O O . ILE A 1 297 ? 5.225 2.309 -10.809 1.00 91.75 297 ILE A O 1
ATOM 2348 N N . HIS A 1 298 ? 4.391 0.289 -11.321 1.00 90.69 298 HIS A N 1
ATOM 2349 C CA . HIS A 1 298 ? 3.059 0.750 -11.712 1.00 90.69 298 HIS A CA 1
ATOM 2350 C C . HIS A 1 298 ? 2.021 -0.385 -11.568 1.00 90.69 298 HIS A C 1
ATOM 2352 O O . HIS A 1 298 ? 2.407 -1.550 -11.683 1.00 90.69 298 HIS A O 1
ATOM 2358 N N . PRO A 1 299 ? 0.717 -0.106 -11.362 1.00 88.75 299 PRO A N 1
ATOM 2359 C CA . PRO A 1 299 ? -0.355 -1.075 -11.578 1.00 88.75 299 PRO A CA 1
ATOM 2360 C C . PRO A 1 299 ? -0.186 -1.739 -12.936 1.00 88.75 299 PRO A C 1
ATOM 2362 O O . PRO A 1 299 ? -0.012 -1.053 -13.942 1.00 88.75 299 PRO A O 1
ATOM 2365 N N . ASN A 1 300 ? -0.237 -3.059 -13.011 1.00 91.75 300 ASN A N 1
ATOM 2366 C CA . ASN A 1 300 ? -0.128 -3.734 -14.291 1.00 91.75 300 ASN A CA 1
ATOM 2367 C C . ASN A 1 300 ? -1.349 -3.362 -15.158 1.00 91.75 300 ASN A C 1
ATOM 2369 O O . ASN A 1 300 ? -2.468 -3.716 -14.795 1.00 91.75 300 ASN A O 1
ATOM 2373 N N . PRO A 1 301 ? -1.189 -2.695 -16.321 1.00 93.31 301 PRO A N 1
ATOM 2374 C CA . PRO A 1 301 ? -2.338 -2.313 -17.147 1.00 93.31 301 PRO A CA 1
ATOM 2375 C C . PRO A 1 301 ? -3.129 -3.510 -17.697 1.00 93.31 301 PRO A C 1
ATOM 2377 O O . PRO A 1 301 ? -4.265 -3.356 -18.134 1.00 93.31 301 PRO A O 1
ATOM 2380 N N . LEU A 1 302 ? -2.542 -4.713 -17.674 1.00 94.25 302 LEU A N 1
ATOM 2381 C CA . LEU A 1 302 ? -3.216 -5.963 -18.037 1.00 94.25 302 LEU A CA 1
ATOM 2382 C C . LEU A 1 302 ? -3.955 -6.607 -16.852 1.00 94.25 302 LEU A C 1
ATOM 2384 O O . LEU A 1 302 ? -4.790 -7.480 -17.066 1.00 94.25 302 LEU A O 1
ATOM 2388 N N . ASN A 1 303 ? -3.646 -6.196 -15.619 1.00 91.25 303 ASN A N 1
ATOM 2389 C CA . ASN A 1 303 ? -4.294 -6.642 -14.389 1.00 91.25 303 ASN A CA 1
ATOM 2390 C C . ASN A 1 303 ? -4.053 -5.623 -13.251 1.00 91.25 303 ASN A C 1
ATOM 2392 O O . ASN A 1 303 ? -3.041 -5.730 -12.555 1.00 91.25 303 ASN A O 1
ATOM 2396 N N . PRO A 1 304 ? -4.957 -4.649 -13.040 1.00 86.44 304 PRO A N 1
ATOM 2397 C CA . PRO A 1 304 ? -4.756 -3.568 -12.067 1.00 86.44 304 PRO A CA 1
ATOM 2398 C C . PRO A 1 304 ? -4.629 -4.006 -10.598 1.00 86.44 304 PRO A C 1
ATOM 2400 O O . PRO A 1 304 ? -4.207 -3.202 -9.767 1.00 86.44 304 PRO A O 1
ATOM 2403 N N . ASP A 1 305 ? -4.963 -5.262 -10.281 1.00 83.31 305 ASP A N 1
ATOM 2404 C CA . ASP A 1 305 ? -4.805 -5.855 -8.945 1.00 83.31 305 ASP A CA 1
ATOM 2405 C C . ASP A 1 305 ? -3.382 -6.402 -8.696 1.00 83.31 305 ASP A C 1
ATOM 2407 O O . ASP A 1 305 ? -3.110 -7.004 -7.656 1.00 83.31 305 ASP A O 1
ATOM 2411 N N . ARG A 1 306 ? -2.469 -6.240 -9.663 1.00 87.38 306 ARG A N 1
ATOM 2412 C CA . ARG A 1 306 ? -1.056 -6.647 -9.598 1.00 87.38 306 ARG A CA 1
ATOM 2413 C C . ARG A 1 306 ? -0.144 -5.492 -9.973 1.00 87.38 306 ARG A C 1
ATOM 2415 O O . ARG A 1 306 ? -0.552 -4.576 -10.688 1.00 87.38 306 ARG A O 1
ATOM 2422 N N . TYR A 1 307 ? 1.118 -5.571 -9.571 1.00 89.88 307 TYR A N 1
ATOM 2423 C CA . TYR A 1 307 ? 2.142 -4.631 -10.011 1.00 89.88 307 TYR A CA 1
ATOM 2424 C C . TYR A 1 307 ? 2.885 -5.127 -11.253 1.00 89.88 307 TYR A C 1
ATOM 2426 O O . TYR A 1 307 ? 3.082 -6.321 -11.489 1.00 89.88 307 TYR A O 1
ATOM 2434 N N . VAL A 1 308 ? 3.350 -4.163 -12.041 1.00 93.44 308 VAL A N 1
ATOM 2435 C CA . VAL A 1 308 ? 4.424 -4.335 -13.010 1.00 93.44 308 VAL A CA 1
ATOM 2436 C C . VAL A 1 308 ? 5.597 -3.446 -12.600 1.00 93.44 308 VAL A C 1
ATOM 2438 O O . VAL A 1 308 ? 5.416 -2.267 -12.297 1.00 93.44 308 VAL A O 1
ATOM 2441 N N . GLN A 1 309 ? 6.806 -4.005 -12.579 1.00 95.44 309 GLN A N 1
ATOM 2442 C CA . GLN A 1 309 ? 8.047 -3.246 -12.432 1.00 95.44 309 GLN A CA 1
ATOM 2443 C C . GLN A 1 309 ? 8.808 -3.267 -13.750 1.00 95.44 309 GLN A C 1
ATOM 2445 O O . GLN A 1 309 ? 9.042 -4.330 -14.318 1.00 95.44 309 GLN A O 1
ATOM 2450 N N . ILE A 1 310 ? 9.220 -2.100 -14.223 1.00 97.56 310 ILE A N 1
ATOM 2451 C CA . ILE A 1 310 ? 10.064 -1.937 -15.398 1.00 97.56 310 ILE A CA 1
ATOM 2452 C C . ILE A 1 310 ? 11.495 -1.716 -14.931 1.00 97.56 310 ILE A C 1
ATOM 2454 O O . ILE A 1 310 ? 11.768 -0.779 -14.184 1.00 97.56 310 ILE A O 1
ATOM 2458 N N . LEU A 1 311 ? 12.393 -2.582 -15.391 1.00 97.56 311 LEU A N 1
ATOM 2459 C CA . LEU A 1 311 ? 13.841 -2.442 -15.303 1.00 97.56 311 LEU A CA 1
ATOM 2460 C C . LEU A 1 311 ? 14.340 -2.118 -16.716 1.00 97.56 311 LEU A C 1
ATOM 2462 O O . LEU A 1 311 ? 14.702 -2.991 -17.508 1.00 97.56 311 LEU A O 1
ATOM 2466 N N . GLY A 1 312 ? 14.234 -0.836 -17.046 1.00 96.88 312 GLY A N 1
ATOM 2467 C CA . GLY A 1 312 ? 14.394 -0.259 -18.368 1.00 96.88 312 GLY A CA 1
ATOM 2468 C C . GLY A 1 312 ? 15.832 0.047 -18.732 1.00 96.88 312 GLY A C 1
ATOM 2469 O O . GLY A 1 312 ? 16.248 1.197 -18.633 1.00 96.88 312 GLY A O 1
ATOM 2470 N N . GLY A 1 313 ? 16.561 -0.975 -19.159 1.00 94.25 313 GLY A N 1
ATOM 2471 C CA . GLY A 1 313 ? 17.913 -0.881 -19.702 1.00 94.25 313 GLY A CA 1
ATOM 2472 C C . GLY A 1 313 ? 18.108 -1.915 -20.807 1.00 94.25 313 GLY A C 1
ATOM 2473 O O . GLY A 1 313 ? 17.258 -2.785 -21.007 1.00 94.25 313 GLY A O 1
ATOM 2474 N N . THR A 1 314 ? 19.210 -1.823 -21.543 1.00 93.00 314 THR A N 1
ATOM 2475 C CA . THR A 1 314 ? 19.553 -2.789 -22.606 1.00 93.00 314 THR A CA 1
ATOM 2476 C C . THR A 1 314 ? 20.960 -3.358 -22.464 1.00 93.00 314 THR A C 1
ATOM 2478 O O . THR A 1 314 ? 21.235 -4.437 -22.983 1.00 93.00 314 THR A O 1
ATOM 2481 N N . THR A 1 315 ? 21.839 -2.686 -21.718 1.00 93.69 315 THR A N 1
ATOM 2482 C CA . THR A 1 315 ? 23.252 -3.054 -21.575 1.00 93.69 315 THR A CA 1
ATOM 2483 C C . THR A 1 315 ? 23.561 -3.625 -20.189 1.00 93.69 315 THR A C 1
ATOM 2485 O O . THR A 1 315 ? 22.902 -3.243 -19.210 1.00 93.69 315 THR A O 1
ATOM 2488 N N . PRO A 1 316 ? 24.579 -4.497 -20.050 1.00 93.19 316 PRO A N 1
ATOM 2489 C CA . PRO A 1 316 ? 25.074 -4.933 -18.744 1.00 93.19 316 PRO A CA 1
ATOM 2490 C C . PRO A 1 316 ? 25.408 -3.767 -17.804 1.00 93.19 316 PRO A C 1
ATOM 2492 O O . PRO A 1 316 ? 25.142 -3.846 -16.605 1.00 93.19 316 PRO A O 1
ATOM 2495 N N . GLU A 1 317 ? 25.946 -2.672 -18.343 1.00 93.69 317 GLU A N 1
ATOM 2496 C CA . GLU A 1 317 ? 26.295 -1.460 -17.603 1.00 93.69 317 GLU A CA 1
ATOM 2497 C C . GLU A 1 317 ? 25.053 -0.797 -16.998 1.00 93.69 317 GLU A C 1
ATOM 2499 O O . GLU A 1 317 ? 25.051 -0.492 -15.803 1.00 93.69 317 GLU A O 1
ATOM 2504 N N . SER A 1 318 ? 23.983 -0.638 -17.788 1.00 94.12 318 SER A N 1
ATOM 2505 C CA . SER A 1 318 ? 22.713 -0.085 -17.298 1.00 94.12 318 SER A CA 1
ATOM 2506 C C . SER A 1 318 ? 22.093 -0.976 -16.217 1.00 94.12 318 SER A C 1
ATOM 2508 O O . SER A 1 318 ? 21.777 -0.505 -15.125 1.00 94.12 318 SER A O 1
ATOM 2510 N N . PHE A 1 319 ? 22.015 -2.294 -16.436 1.00 96.31 319 PHE A N 1
ATOM 2511 C CA . PHE A 1 319 ? 21.495 -3.226 -15.429 1.00 96.31 319 PHE A CA 1
ATOM 2512 C C . PHE A 1 319 ? 22.369 -3.292 -14.171 1.00 96.31 319 PHE A C 1
ATOM 2514 O O . PHE A 1 319 ? 21.864 -3.546 -13.076 1.00 96.31 319 PHE A O 1
ATOM 2521 N N . GLY A 1 320 ? 23.667 -3.010 -14.295 1.00 93.69 320 GLY A N 1
ATOM 2522 C CA . GLY A 1 320 ? 24.595 -2.897 -13.175 1.00 93.69 320 GLY A CA 1
ATOM 2523 C C . GLY A 1 320 ? 24.174 -1.852 -12.136 1.00 93.69 320 GLY A C 1
ATOM 2524 O O . GLY A 1 320 ? 24.434 -2.057 -10.946 1.00 93.69 320 GLY A O 1
ATOM 2525 N N . ALA A 1 321 ? 23.476 -0.788 -12.553 1.00 94.06 321 ALA A N 1
ATOM 2526 C CA . ALA A 1 321 ? 22.952 0.247 -11.661 1.00 94.06 321 ALA A CA 1
ATOM 2527 C C . ALA A 1 321 ? 21.959 -0.310 -10.628 1.00 94.06 321 ALA A C 1
ATOM 2529 O O . ALA A 1 321 ? 21.938 0.147 -9.486 1.00 94.06 321 ALA A O 1
ATOM 2530 N N . LEU A 1 322 ? 21.194 -1.352 -10.979 1.00 92.00 322 LEU A N 1
ATOM 2531 C CA . LEU A 1 322 ? 20.198 -1.963 -10.092 1.00 92.00 322 LEU A CA 1
ATOM 2532 C C . LEU A 1 322 ? 20.813 -2.483 -8.787 1.00 92.00 322 LEU A C 1
ATOM 2534 O O . LEU A 1 322 ? 20.209 -2.384 -7.723 1.00 92.00 322 LEU A O 1
ATOM 2538 N N . PHE A 1 323 ? 22.030 -3.024 -8.861 1.00 91.75 323 PHE A N 1
ATOM 2539 C CA . PHE A 1 323 ? 22.740 -3.592 -7.709 1.00 91.75 323 PHE A CA 1
ATOM 2540 C C . PHE A 1 323 ? 23.476 -2.540 -6.870 1.00 91.75 323 PHE A C 1
ATOM 2542 O O . PHE A 1 323 ? 24.081 -2.883 -5.857 1.00 91.75 323 PHE A O 1
ATOM 2549 N N . LYS A 1 324 ? 23.437 -1.277 -7.302 1.00 92.50 324 LYS A N 1
ATOM 2550 C CA . LYS A 1 324 ? 23.990 -0.106 -6.609 1.00 92.50 324 LYS A CA 1
ATOM 2551 C C . LYS A 1 324 ? 22.896 0.889 -6.214 1.00 92.50 324 LYS A C 1
ATOM 2553 O O . LYS A 1 324 ? 23.197 1.949 -5.677 1.00 92.50 324 LYS A O 1
ATOM 2558 N N . MET A 1 325 ? 21.640 0.552 -6.508 1.00 88.00 325 MET A N 1
ATOM 2559 C CA . MET A 1 325 ? 20.485 1.400 -6.267 1.00 88.00 325 MET A CA 1
ATOM 2560 C C . MET A 1 325 ? 20.350 1.704 -4.763 1.00 88.00 325 MET A C 1
ATOM 2562 O O . MET A 1 325 ? 20.423 0.772 -3.953 1.00 88.00 325 MET A O 1
ATOM 2566 N N . PRO A 1 326 ? 20.144 2.975 -4.375 1.00 82.19 326 PRO A N 1
ATOM 2567 C CA . PRO A 1 326 ? 19.950 3.346 -2.980 1.00 82.19 326 PRO A CA 1
ATOM 2568 C C . PRO A 1 326 ? 18.745 2.629 -2.343 1.00 82.19 326 PRO A C 1
ATOM 2570 O O . PRO A 1 326 ? 17.710 2.458 -2.988 1.00 82.19 326 PRO A O 1
ATOM 2573 N N . PRO A 1 327 ? 18.818 2.232 -1.061 1.00 80.38 327 PRO A N 1
ATOM 2574 C CA . PRO A 1 327 ? 17.634 1.801 -0.325 1.00 80.38 327 PRO A CA 1
ATOM 2575 C C . PRO A 1 327 ? 16.575 2.908 -0.300 1.00 80.38 327 PRO A C 1
ATOM 2577 O O . PRO A 1 327 ? 16.901 4.077 -0.101 1.00 80.38 327 PRO A O 1
ATOM 2580 N N . GLY A 1 328 ? 15.304 2.539 -0.459 1.00 77.25 328 GLY A N 1
ATOM 2581 C CA . GLY A 1 328 ? 14.198 3.501 -0.432 1.00 77.25 328 GLY A CA 1
ATOM 2582 C C . GLY A 1 328 ? 13.981 4.295 -1.725 1.00 77.25 328 GLY A C 1
ATOM 2583 O O . GLY A 1 328 ? 13.243 5.276 -1.683 1.00 77.25 328 GLY A O 1
ATOM 2584 N N . THR A 1 329 ? 14.568 3.884 -2.860 1.00 84.62 329 THR A N 1
ATOM 2585 C CA . THR A 1 329 ? 14.235 4.452 -4.181 1.00 84.62 329 THR A CA 1
ATOM 2586 C C . THR A 1 329 ? 12.713 4.473 -4.399 1.00 84.62 329 THR A C 1
ATOM 2588 O O . THR A 1 329 ? 12.067 3.437 -4.184 1.00 84.62 329 THR A O 1
ATOM 2591 N N . PRO A 1 330 ? 12.140 5.618 -4.822 1.00 85.56 330 PRO A N 1
ATOM 2592 C CA . PRO A 1 330 ? 10.693 5.835 -4.873 1.00 85.56 330 PRO A CA 1
ATOM 2593 C C . PRO A 1 330 ? 10.037 5.117 -6.070 1.00 85.56 330 PRO A C 1
ATOM 2595 O O . PRO A 1 330 ? 10.592 4.168 -6.626 1.00 85.56 330 PRO A O 1
ATOM 2598 N N . ASP A 1 331 ? 8.829 5.530 -6.463 1.00 88.19 331 ASP A N 1
ATOM 2599 C CA . ASP A 1 331 ? 8.015 4.861 -7.495 1.00 88.19 331 ASP A CA 1
ATOM 2600 C C . ASP A 1 331 ? 8.690 4.799 -8.862 1.00 88.19 331 ASP A C 1
ATOM 2602 O O . ASP A 1 331 ? 8.486 3.849 -9.625 1.00 88.19 331 ASP A O 1
ATOM 2606 N N . TYR A 1 332 ? 9.519 5.794 -9.162 1.00 92.81 332 TYR A N 1
ATOM 2607 C CA . TYR A 1 332 ? 10.402 5.758 -10.309 1.00 92.81 332 TYR A CA 1
ATOM 2608 C C . TYR A 1 332 ? 11.737 6.433 -10.022 1.00 92.81 332 TYR A C 1
ATOM 2610 O O . TYR A 1 332 ? 11.817 7.375 -9.234 1.00 92.81 332 TYR A O 1
ATOM 2618 N N . ALA A 1 333 ? 12.771 5.984 -10.724 1.00 94.25 333 ALA A N 1
ATOM 2619 C CA . ALA A 1 333 ? 14.034 6.689 -10.843 1.00 94.25 333 ALA A CA 1
ATOM 2620 C C . ALA A 1 333 ? 14.698 6.375 -12.184 1.00 94.25 333 ALA A C 1
ATOM 2622 O O . ALA A 1 333 ? 14.543 5.282 -12.730 1.00 94.25 333 ALA A O 1
ATOM 2623 N N . ILE A 1 334 ? 15.463 7.331 -12.699 1.00 96.69 334 ILE A N 1
ATOM 2624 C CA . ILE A 1 334 ? 16.423 7.098 -13.777 1.00 96.69 334 ILE A CA 1
ATOM 2625 C C . ILE A 1 334 ? 17.799 7.102 -13.131 1.00 96.69 334 ILE A C 1
ATOM 2627 O O . ILE A 1 334 ? 18.209 8.109 -12.558 1.00 96.69 334 ILE A O 1
ATOM 2631 N N . LEU A 1 335 ? 18.491 5.971 -13.191 1.00 96.38 335 LEU A N 1
ATOM 2632 C CA . LEU A 1 335 ? 19.772 5.763 -12.529 1.00 96.38 335 LEU A CA 1
ATOM 2633 C C . LEU A 1 335 ? 20.913 5.795 -13.540 1.00 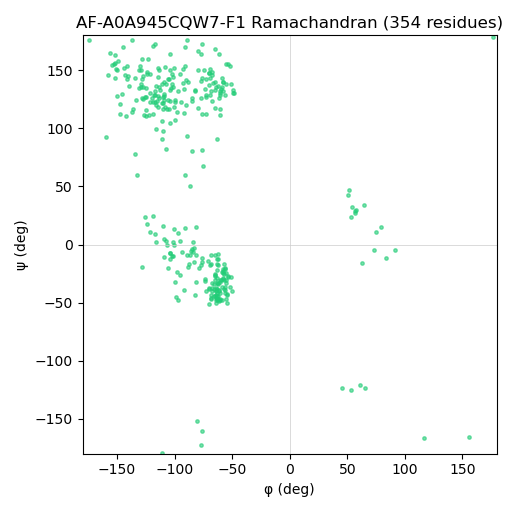96.38 335 LEU A C 1
ATOM 2635 O O . LEU A 1 335 ? 20.795 5.258 -14.642 1.00 96.38 335 LEU A O 1
ATOM 2639 N N . ARG A 1 336 ? 22.044 6.369 -13.132 1.00 95.19 336 ARG A N 1
ATOM 2640 C CA . ARG A 1 336 ? 23.326 6.217 -13.830 1.00 95.19 336 ARG A CA 1
ATOM 2641 C C . ARG A 1 336 ? 23.951 4.847 -13.528 1.00 95.19 336 ARG A C 1
ATOM 2643 O O . ARG A 1 336 ? 23.588 4.227 -12.526 1.00 95.19 336 ARG A O 1
ATOM 2650 N N . PRO A 1 337 ? 24.952 4.385 -14.305 1.00 94.31 337 PRO A N 1
ATOM 2651 C CA . PRO A 1 337 ? 25.647 3.111 -14.057 1.00 94.31 337 PRO A CA 1
ATOM 2652 C C . PRO A 1 337 ? 26.293 2.958 -12.665 1.00 94.31 337 PRO A C 1
ATOM 2654 O O . PRO A 1 337 ? 26.603 1.841 -12.228 1.00 94.31 337 PRO A O 1
ATOM 2657 N N . ASP A 1 338 ? 26.540 4.062 -11.958 1.00 93.31 338 ASP A N 1
ATOM 2658 C CA . ASP A 1 338 ? 27.044 4.067 -10.581 1.00 93.31 338 ASP A CA 1
ATOM 2659 C C . ASP A 1 338 ? 25.942 3.917 -9.514 1.00 93.31 338 ASP A C 1
ATOM 2661 O O . ASP A 1 338 ? 26.266 3.719 -8.346 1.00 93.31 338 ASP A O 1
ATOM 2665 N N . GLY A 1 339 ? 24.666 3.928 -9.912 1.00 92.44 339 GLY A N 1
ATOM 2666 C CA . GLY A 1 339 ? 23.498 3.855 -9.034 1.00 92.44 339 GLY A CA 1
ATOM 2667 C C . GLY A 1 339 ? 22.958 5.219 -8.594 1.00 92.44 339 GLY A C 1
ATOM 2668 O O . GLY A 1 339 ? 21.916 5.262 -7.945 1.00 92.44 339 GLY A O 1
ATOM 2669 N N . SER A 1 340 ? 23.619 6.329 -8.941 1.00 93.31 340 SER A N 1
ATOM 2670 C CA . SER A 1 340 ? 23.139 7.670 -8.591 1.00 93.31 340 SER A CA 1
ATOM 2671 C C . SER A 1 340 ? 21.879 8.044 -9.389 1.00 93.31 340 SER A C 1
ATOM 2673 O O . SER A 1 340 ? 21.821 7.785 -10.599 1.00 93.31 340 SER A O 1
ATOM 2675 N N . PRO A 1 341 ? 20.861 8.658 -8.753 1.00 93.31 341 PRO A N 1
ATOM 2676 C CA . PRO A 1 341 ? 19.674 9.108 -9.462 1.00 93.31 341 PRO A CA 1
ATOM 2677 C C . PRO A 1 341 ? 19.978 10.359 -10.298 1.00 93.31 341 PRO A C 1
ATOM 2679 O O . PRO A 1 341 ? 20.598 11.319 -9.839 1.00 93.31 341 PRO A O 1
ATOM 2682 N N . VAL A 1 342 ? 19.519 10.343 -11.547 1.00 94.38 342 VAL A N 1
ATOM 2683 C CA . VAL A 1 342 ? 19.415 11.517 -12.427 1.00 94.38 342 VAL A CA 1
ATOM 2684 C C . VAL A 1 342 ? 18.135 12.281 -12.103 1.00 94.38 342 VAL A C 1
ATOM 2686 O O . VAL A 1 342 ? 18.141 13.502 -11.993 1.00 94.38 342 VAL A O 1
ATOM 2689 N N . THR A 1 343 ? 17.049 11.534 -11.920 1.00 94.50 343 THR A N 1
ATOM 2690 C CA . THR A 1 343 ? 15.751 12.002 -11.438 1.00 94.50 343 THR A CA 1
ATOM 2691 C C . THR A 1 343 ? 15.065 10.854 -10.710 1.00 94.50 343 THR A C 1
ATOM 2693 O O . THR A 1 343 ? 15.298 9.685 -11.029 1.00 94.50 343 THR A O 1
ATOM 2696 N N . GLU A 1 344 ? 14.222 11.177 -9.740 1.00 92.25 344 GLU A N 1
ATOM 2697 C CA . GLU A 1 344 ? 13.397 10.220 -9.014 1.00 92.25 344 GLU A CA 1
ATOM 2698 C C . GLU A 1 344 ? 12.132 10.903 -8.498 1.00 92.25 344 GLU A C 1
ATOM 2700 O O . GLU A 1 344 ? 12.095 12.123 -8.324 1.00 92.25 344 GLU A O 1
ATOM 2705 N N . GLY A 1 345 ? 11.073 10.134 -8.265 1.00 87.62 345 GLY A N 1
ATOM 2706 C CA . GLY A 1 345 ? 9.834 10.720 -7.783 1.00 87.62 345 GLY A CA 1
ATOM 2707 C C . GLY A 1 345 ? 8.749 9.722 -7.431 1.00 87.62 345 GLY A C 1
ATOM 2708 O O . GLY A 1 345 ? 8.881 8.509 -7.590 1.00 87.62 345 GLY A O 1
ATOM 2709 N N . LEU A 1 346 ? 7.661 10.287 -6.918 1.00 82.75 346 LEU A N 1
ATOM 2710 C CA . LEU A 1 346 ? 6.459 9.574 -6.514 1.00 82.75 346 LEU A CA 1
ATOM 2711 C C . LEU A 1 346 ? 5.305 9.980 -7.420 1.00 82.75 346 LEU A C 1
ATOM 2713 O O . LEU A 1 346 ? 5.160 11.161 -7.757 1.00 82.75 346 LEU A O 1
ATOM 2717 N N . PHE A 1 347 ? 4.421 9.041 -7.726 1.00 83.06 347 PHE A N 1
ATOM 2718 C CA . PHE A 1 347 ? 3.174 9.371 -8.400 1.00 83.06 347 PHE A CA 1
ATOM 2719 C C . PHE A 1 347 ? 2.172 10.013 -7.427 1.00 83.06 347 PHE A C 1
ATOM 2721 O O . PHE A 1 347 ? 2.412 10.162 -6.220 1.00 83.06 347 PHE A O 1
ATOM 2728 N N . ASN A 1 348 ? 1.053 10.500 -7.952 1.00 76.38 348 ASN A N 1
ATOM 2729 C CA . ASN A 1 348 ? -0.133 10.784 -7.149 1.00 76.38 348 ASN A CA 1
ATOM 2730 C C . ASN A 1 348 ? -1.033 9.537 -7.067 1.00 76.38 348 ASN A C 1
ATOM 2732 O O . ASN A 1 348 ? -0.762 8.520 -7.697 1.00 76.38 348 ASN A O 1
ATOM 2736 N N . ILE A 1 349 ? -2.123 9.622 -6.302 1.00 72.31 349 ILE A N 1
ATOM 2737 C CA . ILE A 1 349 ? -3.114 8.538 -6.159 1.00 72.31 349 ILE A CA 1
ATOM 2738 C C . ILE A 1 349 ? -3.633 7.982 -7.499 1.00 72.31 349 ILE A C 1
ATOM 2740 O O . ILE A 1 349 ? -4.000 6.814 -7.576 1.00 72.31 349 ILE A O 1
ATOM 2744 N N . ASP A 1 350 ? -3.648 8.798 -8.553 1.00 77.19 350 ASP A N 1
ATOM 2745 C CA . ASP A 1 350 ? -4.122 8.414 -9.882 1.00 77.19 350 ASP A CA 1
ATOM 2746 C C . ASP A 1 350 ? -2.988 7.851 -10.766 1.00 77.19 350 ASP A C 1
ATOM 2748 O O . ASP A 1 350 ? -3.148 7.774 -11.983 1.00 77.19 350 ASP A O 1
ATOM 2752 N N . TRP A 1 351 ? -1.830 7.513 -10.179 1.00 81.25 351 TRP A N 1
ATOM 2753 C CA . TRP A 1 351 ? -0.620 7.034 -10.865 1.00 81.25 351 TRP A CA 1
ATOM 2754 C C . TRP A 1 351 ? -0.090 7.982 -11.948 1.00 81.25 351 TRP A C 1
ATOM 2756 O O . TRP A 1 351 ? 0.557 7.580 -12.915 1.00 81.25 351 TRP A O 1
ATOM 2766 N N . LYS A 1 352 ? -0.338 9.284 -11.768 1.00 83.69 352 LYS A N 1
ATOM 2767 C CA . LYS A 1 352 ? 0.183 10.349 -12.630 1.00 83.69 352 LYS A CA 1
ATOM 2768 C C . LYS A 1 352 ? 1.383 11.019 -11.986 1.00 83.69 352 LYS A C 1
ATOM 2770 O O . LYS A 1 352 ? 1.487 11.087 -10.758 1.00 83.69 352 LYS A O 1
ATOM 2775 N N . LEU A 1 353 ? 2.265 11.554 -12.828 1.00 85.25 353 LEU A N 1
ATOM 2776 C CA . LEU A 1 353 ? 3.347 12.426 -12.381 1.00 85.25 353 LEU A CA 1
ATOM 2777 C C . LEU A 1 353 ? 2.760 13.589 -11.582 1.00 85.25 353 LEU A C 1
ATOM 2779 O O . LEU A 1 353 ? 1.721 14.152 -11.941 1.00 85.25 353 LEU A O 1
ATOM 2783 N N . ARG A 1 354 ? 3.416 13.929 -10.474 1.00 76.62 354 ARG A N 1
ATOM 2784 C CA . ARG A 1 354 ? 3.084 15.155 -9.755 1.00 76.62 354 ARG A CA 1
ATOM 2785 C C . ARG A 1 354 ? 3.511 16.324 -10.633 1.00 76.62 354 ARG A C 1
ATOM 2787 O O . ARG A 1 354 ? 4.605 16.303 -11.187 1.00 76.62 354 ARG A O 1
ATOM 2794 N N . GLY A 1 355 ? 2.619 17.299 -10.796 1.00 61.31 355 GLY A N 1
ATOM 2795 C CA . GLY A 1 355 ? 3.007 18.575 -11.388 1.00 61.31 355 GLY A CA 1
ATOM 2796 C C . GLY A 1 355 ? 4.077 19.266 -10.528 1.00 61.31 355 GLY A C 1
ATOM 2797 O O . GLY A 1 355 ? 4.255 18.860 -9.373 1.00 61.31 355 GLY A O 1
ATOM 2798 N N . PRO A 1 356 ? 4.776 20.266 -11.088 1.00 43.34 356 PRO A N 1
ATOM 2799 C CA . PRO A 1 356 ? 5.738 21.076 -10.345 1.00 43.34 356 PRO A CA 1
ATOM 2800 C C . PRO A 1 356 ? 5.130 21.759 -9.114 1.00 43.34 356 PRO A C 1
ATOM 2802 O O . PRO A 1 356 ? 3.904 22.038 -9.118 1.00 43.34 356 PRO A O 1
#

Secondary structure (DSSP, 8-state):
-GGGGGGGTTS-EEEEEETT-SSS-THHHHHHHHHHHHTT--EEEEEETT--S-THHHHHGGGHHHHHHHT----SS-SEEEEEES-HHHH-EETTEEEEEESSTTSPEEEEEEEETTTEEEEEEESEEEEEE-GGGS---TTS-EEEEETTEEEEEE---TT--EEEEEETTEEEEE----------TTGGGGGGTS-EEEEE-SSS-HHHHHHHHHHHHHHHS-BTTB-----EEEGGG--HHHHHHSEEEEES-TTT-HHHHHHGGGSSEEEETTEEEETTEEE--TT-EEEEEEEETTEEEEEEEEEE--SHHHHHGGGGPPTT--SEEEE-TTS-EEEEE-B-TTSPBPP-

Foldseek 3Di:
DLQWLLQQQQPAEEAEEECAAPPDHCVVVVVSQVSCVVNVRNYDYHYHYPGYGPRVCVVCPPNVVVVVVVVDDGDQADQKGKGKDLQQVVPQDDQQKGQQAFQDHLPIKMWIWGADPQQEIEIEIDRGFKMKGQVLRHPDDLVGWHWYHYPNRTQDTGRDDNVDIWMWGDDPHDIHTDPDDDDRPYQDSQALCVLVPDAEEEEAFAQDDPQLRVLSQVLRQVVQDDDPVGHGRHHYYYLVPDDLVRVVPHAYEYEEALRRHVLCVVCQVVAQWHDDPQAIDRPPDGDRDPLKWKWAKDQRPSHNNHIYIYGYGRHNLNSCLVVQADGRQGRIFIAHSNVDTPDGDTAGSVNHDDDD

Solvent-accessible surface area (backbone atoms only — not comparable to full-atom values): 19342 Å² total; per-residue (Å²): 116,74,86,42,47,53,57,46,50,83,42,84,39,80,48,74,43,15,62,49,18,84,84,58,60,50,64,61,55,53,56,44,50,52,53,30,53,77,62,71,23,57,68,48,81,47,72,38,80,79,32,35,76,73,32,60,61,72,54,47,45,96,51,48,48,56,60,55,52,72,75,59,79,86,71,79,44,63,55,60,53,45,40,48,32,55,42,33,73,84,54,15,69,57,83,34,34,27,45,54,38,39,62,48,73,69,46,68,21,36,44,37,40,34,57,49,83,81,40,30,36,42,34,44,74,38,50,58,35,27,35,35,38,35,50,63,45,35,82,62,64,58,93,41,59,32,35,35,28,44,73,89,39,80,40,45,75,43,74,54,49,66,91,46,67,51,35,34,35,57,56,91,95,44,57,37,66,47,86,74,86,75,74,73,58,63,77,45,75,47,18,59,51,42,63,68,69,61,66,43,35,30,26,17,17,80,61,45,54,75,66,32,27,47,36,28,40,54,50,33,51,62,71,25,47,55,51,101,87,44,94,51,77,45,54,69,40,50,38,92,69,66,46,75,68,50,56,74,70,29,22,39,37,39,26,27,42,56,75,20,9,64,56,50,41,76,45,44,92,77,51,70,58,41,83,53,101,75,31,44,28,57,79,92,46,76,49,61,69,83,51,39,18,36,40,36,54,43,59,20,90,91,36,57,92,31,40,28,29,40,44,31,26,57,44,62,59,8,55,46,11,67,86,45,47,60,88,74,46,41,34,27,34,37,22,36,52,78,19,51,70,79,46,70,45,59,59,41,84,84,61,37,75,63,77,136

Nearest PDB structures (foldseek):
  7bfr-assembly1_A  TM=7.978E-01  e=5.353E-02  Thermogutta terrifontis
  5ao9-assembly1_A  TM=7.745E-01  e=6.730E-02  Thermogutta terrifontis
  5aoa-assembly1_A  TM=7.250E-01  e=4.774E-02  Thermogutta terrifontis
  6a6o-assembly1_A  TM=8.007E-01  e=1.337E-01  Caldicellulosiruptor acetigenus 6A
  5aob-assembly1_A  TM=7.252E-01  e=8.461E-02  Thermogutta terrifontis

pLDDT: mean 91.7, std 8.38, range [43.34, 98.69]

Sequence (356 aa):
PLTFAANAARLPILVAHGGADPVVTVEHSRRMVTRLQELDCPVEYEEYPGVGHVSWNNTYADGRILDWFGKHVRDPHPRQIAYTTTEPERYGKNYWTRIEALIQPHTPGRIKARIEPKNLIVVETENLARFTLTPVDAPLDLSRQTAVRIDGTESFRGLLSADEAISFRKKGTHFVQTTEAWSPTSIPYKGQEAARSDWRIYTYGTRGTTEENAAARQTAERLAAPNQNVDILFPVKADTAITERDIASADLILLGTPTTNSLLARIHDQLPIRFRADGIAVGDELFAEENQLLVLIHPNPLNPDRYVQILGGTTPESFGALFKMPPGTPDYAILRPDGSPVTEGLFNIDWKLRGP